Protein AF-Q9KGS0-F1 (afdb_monomer_lite)

pLDDT: mean 74.82, std 20.8, range [36.97, 98.38]

Radius of gyration: 44.15 Å; chains: 1; bounding box: 126×105×102 Å

Sequence (227 aa):
AIADKKAELATTQQNIDKTQKDLEDAELELEKVLATLDPEGKTQDELDKEAAEDANIEALQNKVADLENKVAELDKEVTRLQSDLKDAEENNVEDYVKEGLDKALTDKKVELNNTQKALDTAQKALDTALNELGPDGDEEETPAPAPKPEQPAEQPKPAPAPQPAPAPKPEKTDDQQAEEDYARRSEEEYNRLPQQQPPKAEKPAPAPKPEQPVPAPKTGWKQENGM

Structure (mmCIF, N/CA/C/O backbone):
data_AF-Q9KGS0-F1
#
_entry.id   AF-Q9KGS0-F1
#
loop_
_atom_site.group_PDB
_atom_site.id
_atom_site.type_symbol
_atom_site.label_atom_id
_atom_site.label_alt_id
_atom_site.label_comp_id
_atom_site.label_asym_id
_atom_site.label_entity_id
_atom_site.label_seq_id
_atom_site.pdbx_PDB_ins_code
_atom_site.Cartn_x
_atom_site.Cartn_y
_atom_site.Cartn_z
_atom_site.occupancy
_atom_site.B_iso_or_equiv
_atom_site.auth_seq_id
_atom_site.auth_comp_id
_atom_site.auth_asym_id
_atom_site.auth_atom_id
_atom_site.pdbx_PDB_model_num
ATOM 1 N N . ALA A 1 1 ? -70.852 0.982 65.906 1.00 69.56 1 ALA A N 1
ATOM 2 C CA . ALA A 1 1 ? -71.052 1.520 64.542 1.00 69.56 1 ALA A CA 1
ATOM 3 C C . ALA A 1 1 ? -70.137 2.712 64.228 1.00 69.56 1 ALA A C 1
ATOM 5 O O . ALA A 1 1 ? -69.278 2.568 63.373 1.00 69.56 1 ALA A O 1
ATOM 6 N N . ILE A 1 2 ? -70.280 3.884 64.875 1.00 76.62 2 ILE A N 1
ATOM 7 C CA . ILE A 1 2 ? -69.437 5.071 64.569 1.00 76.62 2 ILE A CA 1
ATOM 8 C C . ILE A 1 2 ? -67.992 4.906 65.075 1.00 76.62 2 ILE A C 1
ATOM 10 O O . ILE A 1 2 ? -67.056 5.261 64.366 1.00 76.62 2 ILE A O 1
ATOM 14 N N . ALA A 1 3 ? -67.803 4.339 66.272 1.00 77.12 3 ALA A N 1
ATOM 15 C CA . ALA A 1 3 ? -66.473 4.065 66.825 1.00 77.12 3 ALA A CA 1
ATOM 16 C C . ALA A 1 3 ? -65.695 3.037 65.984 1.00 77.12 3 ALA A C 1
ATOM 18 O O . ALA A 1 3 ? -64.523 3.257 65.694 1.00 77.12 3 ALA A O 1
ATOM 19 N N . ASP A 1 4 ? -66.374 1.986 65.516 1.00 82.00 4 ASP A N 1
ATOM 20 C CA . ASP A 1 4 ? -65.778 0.949 64.662 1.00 82.00 4 ASP A CA 1
ATOM 21 C C . ASP A 1 4 ? -65.343 1.524 63.307 1.00 82.00 4 ASP A C 1
ATOM 23 O O . ASP A 1 4 ? -64.209 1.320 62.890 1.00 82.00 4 ASP A O 1
ATOM 27 N N . LYS A 1 5 ? -66.186 2.360 62.677 1.00 82.56 5 LYS A N 1
ATOM 28 C CA . LYS A 1 5 ? -65.823 3.083 61.445 1.00 82.56 5 LYS A CA 1
ATOM 29 C C . LYS A 1 5 ? -64.643 4.036 61.642 1.00 82.56 5 LYS A C 1
ATOM 31 O O . LYS A 1 5 ? -63.847 4.208 60.731 1.00 82.56 5 LYS A O 1
ATOM 36 N N . LYS A 1 6 ? -64.517 4.669 62.814 1.00 86.19 6 LYS A N 1
ATOM 37 C CA . LYS A 1 6 ? -63.390 5.565 63.124 1.00 86.19 6 LYS A CA 1
ATOM 38 C C . LYS A 1 6 ? -62.080 4.790 63.302 1.00 86.19 6 LYS A C 1
ATOM 40 O O . LYS A 1 6 ? -61.035 5.286 62.894 1.00 86.19 6 LYS A O 1
ATOM 45 N N . ALA A 1 7 ? -62.140 3.598 63.895 1.00 86.06 7 ALA A N 1
ATOM 46 C CA . ALA A 1 7 ? -60.989 2.709 64.018 1.00 86.06 7 ALA A CA 1
ATOM 47 C C . ALA A 1 7 ? -60.543 2.182 62.646 1.00 86.06 7 ALA A C 1
ATOM 49 O O . ALA A 1 7 ? -59.362 2.247 62.326 1.00 86.06 7 ALA A O 1
ATOM 50 N N . GLU A 1 8 ? -61.493 1.765 61.8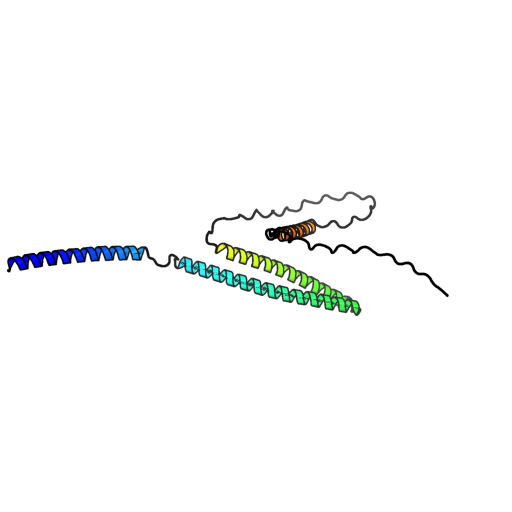08 1.00 88.88 8 GLU A N 1
ATOM 51 C CA . GLU A 1 8 ? -61.232 1.295 60.444 1.00 88.88 8 GLU A CA 1
ATOM 52 C C . GLU A 1 8 ? -60.576 2.390 59.584 1.00 88.88 8 GLU A C 1
ATOM 54 O O . GLU A 1 8 ? -59.562 2.144 58.940 1.00 88.88 8 GLU A O 1
ATOM 59 N N . LEU A 1 9 ? -61.069 3.631 59.671 1.00 87.50 9 LEU A N 1
ATOM 60 C CA . LEU A 1 9 ? -60.521 4.781 58.941 1.00 87.50 9 LEU A CA 1
ATOM 61 C C . LEU A 1 9 ? -59.103 5.155 59.409 1.00 87.50 9 LEU A C 1
ATOM 63 O O . LEU A 1 9 ? -58.261 5.514 58.589 1.00 87.50 9 LEU A O 1
ATOM 67 N N . ALA A 1 10 ? -58.811 5.020 60.707 1.00 90.25 10 ALA A N 1
ATOM 68 C CA . ALA A 1 10 ? -57.465 5.223 61.245 1.00 90.25 10 ALA A CA 1
ATOM 69 C C . ALA A 1 10 ? -56.480 4.145 60.760 1.00 90.25 10 ALA A C 1
ATOM 71 O O . ALA A 1 10 ? -55.348 4.462 60.400 1.00 90.25 10 ALA A O 1
ATOM 72 N N . THR A 1 11 ? -56.917 2.885 60.694 1.00 89.31 11 THR A N 1
ATOM 73 C CA . THR A 1 11 ? -56.112 1.790 60.136 1.00 89.31 11 THR A CA 1
ATOM 74 C C . THR A 1 11 ? -55.876 1.972 58.636 1.00 89.31 11 THR A C 1
ATOM 76 O O . THR A 1 11 ? -54.760 1.768 58.164 1.00 89.31 11 THR A O 1
ATOM 79 N N . THR A 1 12 ? -56.889 2.403 57.877 1.00 89.81 12 THR A N 1
ATOM 80 C CA . THR A 1 12 ? -56.727 2.719 56.452 1.00 89.81 12 THR A CA 1
ATOM 81 C C . THR A 1 12 ? -55.735 3.861 56.240 1.00 89.81 12 THR A C 1
ATOM 83 O O . THR A 1 12 ? -54.872 3.739 55.376 1.00 89.81 12 THR A O 1
ATOM 86 N N . GLN A 1 13 ? -55.799 4.926 57.046 1.00 89.75 13 GLN A N 1
ATOM 87 C CA . GLN A 1 13 ? -54.856 6.041 56.946 1.00 89.75 13 GLN A CA 1
ATOM 88 C C . GLN A 1 13 ? -53.416 5.593 57.221 1.00 89.75 13 GLN A C 1
ATOM 90 O O . GLN A 1 13 ? -52.525 5.882 56.434 1.00 89.75 13 GLN A O 1
ATOM 95 N N . GLN A 1 14 ? -53.202 4.795 58.269 1.00 92.12 14 GLN A N 1
ATOM 96 C CA . GLN A 1 14 ? -51.882 4.253 58.589 1.00 92.12 14 GLN A CA 1
ATOM 97 C C . GLN A 1 14 ? -51.307 3.389 57.451 1.00 92.12 14 GLN A C 1
ATOM 99 O O . GLN A 1 14 ? -50.107 3.431 57.181 1.00 92.12 14 GLN A O 1
ATOM 104 N N . ASN A 1 15 ? -52.152 2.608 56.775 1.00 91.75 15 ASN A N 1
ATOM 105 C CA . ASN A 1 15 ? -51.731 1.799 55.631 1.00 91.75 15 ASN A CA 1
ATOM 106 C C . ASN A 1 15 ? -51.379 2.664 54.412 1.00 91.75 15 ASN A C 1
ATOM 108 O O . ASN A 1 15 ? -50.425 2.346 53.705 1.00 91.75 15 ASN A O 1
ATOM 112 N N . ILE A 1 16 ? -52.112 3.757 54.178 1.00 93.25 16 ILE A N 1
ATOM 113 C CA . ILE A 1 16 ? -51.810 4.724 53.114 1.00 93.25 16 ILE A CA 1
ATOM 114 C C . ILE A 1 16 ? -50.460 5.393 53.379 1.00 93.25 16 ILE A C 1
ATOM 116 O O . ILE A 1 16 ? -49.606 5.375 52.498 1.00 93.25 16 ILE A O 1
ATOM 120 N N . ASP A 1 17 ? -50.237 5.892 54.596 1.00 94.12 17 ASP A N 1
ATOM 121 C CA . ASP A 1 17 ? -48.994 6.575 54.973 1.00 94.12 17 ASP A CA 1
ATOM 122 C C . ASP A 1 17 ? -47.783 5.634 54.847 1.00 94.12 17 ASP A C 1
ATOM 124 O O . ASP A 1 17 ? -46.720 6.019 54.362 1.00 94.12 17 ASP A O 1
ATOM 128 N N . LYS A 1 18 ? -47.955 4.361 55.229 1.00 94.19 18 LYS A N 1
ATOM 129 C CA . LYS A 1 18 ? -46.923 3.338 55.042 1.00 94.19 18 LYS A CA 1
ATOM 130 C C . LYS A 1 18 ? -46.636 3.072 53.563 1.00 94.19 18 LYS A C 1
ATOM 132 O O . LYS A 1 18 ? -45.477 3.022 53.176 1.00 94.19 18 LYS A O 1
ATOM 137 N N . THR A 1 19 ? -47.677 2.952 52.743 1.00 92.00 19 THR A N 1
ATOM 138 C CA . THR A 1 19 ? -47.525 2.710 51.299 1.00 92.00 19 THR A CA 1
ATOM 139 C C . THR A 1 19 ? -46.851 3.892 50.599 1.00 92.00 19 THR A C 1
ATOM 141 O O . THR A 1 19 ? -46.050 3.686 49.697 1.00 92.00 19 THR A O 1
ATOM 144 N N . GLN A 1 20 ? -47.139 5.126 51.022 1.00 91.69 20 GLN A N 1
ATOM 145 C CA . GLN A 1 20 ? -46.475 6.326 50.504 1.00 91.69 20 GLN A CA 1
ATOM 146 C C . GLN A 1 20 ? -44.987 6.342 50.844 1.00 91.69 20 GLN A C 1
ATOM 148 O O . GLN A 1 20 ? -44.169 6.633 49.980 1.00 91.69 20 GLN A O 1
ATOM 153 N N . LYS A 1 21 ? -44.636 5.969 52.077 1.00 94.19 21 LYS A N 1
ATOM 154 C CA . LYS A 1 21 ? -43.238 5.878 52.492 1.00 94.19 21 LYS A CA 1
ATOM 155 C C . LYS A 1 21 ? -42.473 4.798 51.724 1.00 94.19 21 LYS A C 1
ATOM 157 O O . LYS A 1 21 ? -41.363 5.049 51.274 1.00 94.19 21 LYS A O 1
ATOM 162 N N . ASP A 1 22 ? -43.082 3.627 51.551 1.00 93.44 22 ASP A N 1
ATOM 163 C CA . ASP A 1 22 ? -42.484 2.533 50.783 1.00 93.44 22 ASP A CA 1
ATOM 164 C C . ASP A 1 22 ? -42.334 2.914 49.289 1.00 93.44 22 ASP A C 1
ATOM 166 O O . ASP A 1 22 ? -41.387 2.478 48.639 1.00 93.44 22 ASP A O 1
ATOM 170 N N . LEU A 1 23 ? -43.229 3.756 48.748 1.00 93.25 23 LEU A N 1
ATOM 171 C CA . LEU A 1 23 ? -43.129 4.295 47.386 1.00 93.25 23 LEU A CA 1
ATOM 172 C C . LEU A 1 23 ?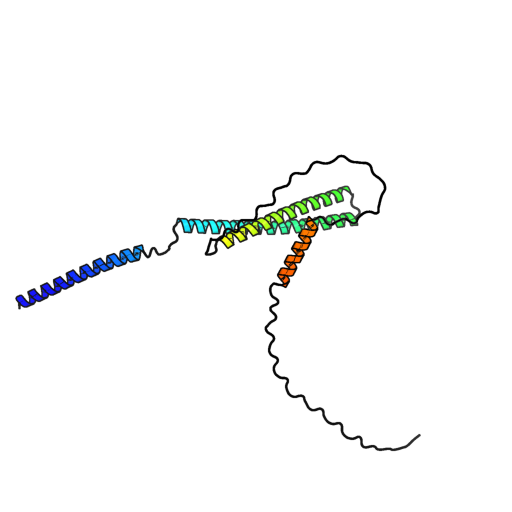 -41.973 5.296 47.249 1.00 93.25 23 LEU A C 1
ATOM 174 O O . LEU A 1 23 ? -41.186 5.161 46.320 1.00 93.25 23 LEU A O 1
ATOM 178 N N . GLU A 1 24 ? -41.841 6.254 48.172 1.00 92.00 24 GLU A N 1
ATOM 179 C CA . GLU A 1 24 ? -40.717 7.205 48.178 1.00 92.00 24 GLU A CA 1
ATOM 180 C C . GLU A 1 24 ? -39.372 6.479 48.319 1.00 92.00 24 GLU A C 1
ATOM 182 O O . GLU A 1 24 ? -38.425 6.794 47.602 1.00 92.00 24 GLU A O 1
ATOM 187 N N . ASP A 1 25 ? -39.287 5.474 49.198 1.00 93.62 25 ASP A N 1
ATOM 188 C CA . ASP A 1 25 ? -38.071 4.672 49.369 1.00 93.62 25 ASP A CA 1
ATOM 189 C C . ASP A 1 25 ? -37.746 3.869 48.083 1.00 93.62 25 ASP A C 1
ATOM 191 O O . ASP A 1 25 ? -36.579 3.779 47.693 1.00 93.62 25 ASP A O 1
ATOM 195 N N . ALA A 1 26 ? -38.761 3.354 47.374 1.00 89.56 26 ALA A N 1
ATOM 196 C CA . ALA A 1 26 ? -38.596 2.669 46.088 1.00 89.56 26 ALA A CA 1
ATOM 197 C C . ALA A 1 26 ? -38.215 3.618 44.935 1.00 89.56 26 ALA A C 1
ATOM 199 O O . ALA A 1 26 ? -37.420 3.244 44.075 1.00 89.56 26 ALA A O 1
ATOM 200 N N . GLU A 1 27 ? -38.742 4.844 44.910 1.00 86.56 27 GLU A N 1
ATOM 201 C CA . GLU A 1 27 ? -38.347 5.885 43.952 1.00 86.56 27 GLU A CA 1
ATOM 202 C C . GLU A 1 27 ? -36.883 6.299 44.159 1.00 86.56 27 GLU A C 1
ATOM 204 O O . GLU A 1 27 ? -36.137 6.430 43.190 1.00 86.56 27 GLU A O 1
ATOM 209 N N . LEU A 1 28 ? -36.436 6.404 45.414 1.00 88.44 28 LEU A N 1
ATOM 210 C CA . LEU A 1 28 ? -35.045 6.702 45.766 1.00 88.44 28 LEU A CA 1
ATOM 211 C C . LEU A 1 28 ? -34.092 5.547 45.420 1.00 88.44 28 LEU A C 1
ATOM 213 O O . LEU A 1 28 ? -32.945 5.778 45.033 1.00 88.44 28 LEU A O 1
ATOM 217 N N . GLU A 1 29 ? -34.537 4.295 45.561 1.00 85.94 29 GLU A N 1
ATOM 218 C CA . GLU A 1 29 ? -33.789 3.141 45.053 1.00 85.94 29 GLU A CA 1
ATOM 219 C C . GLU A 1 29 ? -33.740 3.123 43.526 1.00 85.94 29 GLU A C 1
ATOM 221 O O . GLU A 1 29 ? -32.670 2.880 42.978 1.00 85.94 29 GLU A O 1
ATOM 226 N N . LEU A 1 30 ? -34.837 3.438 42.832 1.00 82.44 30 LEU A N 1
ATOM 227 C CA . LEU A 1 30 ? -34.850 3.545 41.373 1.00 82.44 30 LEU A CA 1
ATOM 228 C C . LEU A 1 30 ? -33.932 4.659 40.873 1.00 82.44 30 LEU A C 1
ATOM 230 O O . LEU A 1 30 ? -33.221 4.436 39.902 1.00 82.44 30 LEU A O 1
ATOM 234 N N . GLU A 1 31 ? -33.891 5.817 41.536 1.00 79.75 31 GLU A N 1
ATOM 235 C CA . GLU A 1 31 ? -32.980 6.919 41.200 1.00 79.75 31 GLU A CA 1
ATOM 236 C C . GLU A 1 31 ? -31.511 6.520 41.402 1.00 79.75 31 GLU A C 1
ATOM 238 O O . GLU A 1 31 ? -30.678 6.768 40.533 1.00 79.75 31 GLU A O 1
ATOM 243 N N . LYS A 1 32 ? -31.184 5.829 42.502 1.00 82.31 32 LYS A N 1
ATOM 244 C CA . LYS A 1 32 ? -29.836 5.276 42.721 1.00 82.31 32 LYS A CA 1
ATOM 245 C C . LYS A 1 32 ? -29.480 4.225 41.680 1.00 82.31 32 LYS A C 1
ATOM 247 O O . LYS A 1 32 ? -28.361 4.220 41.183 1.00 82.31 32 LYS A O 1
ATOM 252 N N . VAL A 1 33 ? -30.424 3.349 41.353 1.00 79.25 33 VAL A N 1
ATOM 253 C CA . VAL A 1 33 ? -30.242 2.291 40.363 1.00 79.25 33 VAL A CA 1
ATOM 254 C C . VAL A 1 33 ? -30.076 2.899 38.969 1.00 79.25 33 VAL A C 1
ATOM 256 O O . VAL A 1 33 ? -29.169 2.482 38.267 1.00 79.25 33 VAL A O 1
ATOM 259 N N . LEU A 1 34 ? -30.826 3.945 38.609 1.00 73.38 34 LEU A N 1
ATOM 260 C CA . LEU A 1 34 ? -30.647 4.747 37.389 1.00 73.38 34 LEU A CA 1
ATOM 261 C C . LEU A 1 34 ? -29.296 5.471 37.350 1.00 73.38 34 LEU A C 1
ATOM 263 O O . LEU A 1 34 ? -28.662 5.488 36.306 1.00 73.38 34 LEU A O 1
ATOM 267 N N . ALA A 1 35 ? -28.822 6.012 38.476 1.00 71.69 35 ALA A N 1
ATOM 268 C CA . ALA A 1 35 ? -27.496 6.625 38.569 1.00 71.69 35 ALA A CA 1
ATOM 269 C C . ALA A 1 35 ? -26.349 5.599 38.474 1.00 71.69 35 ALA A C 1
ATOM 271 O O . ALA A 1 35 ? -25.235 5.958 38.104 1.00 71.69 35 ALA A O 1
ATOM 272 N N . THR A 1 36 ? -26.600 4.329 38.814 1.00 66.19 36 THR A N 1
ATOM 273 C CA . THR A 1 36 ? -25.650 3.219 38.595 1.00 66.19 36 THR A CA 1
ATOM 274 C C . THR A 1 36 ? -25.814 2.533 37.240 1.00 66.19 36 THR A C 1
ATOM 276 O O . THR A 1 36 ? -24.881 1.897 36.764 1.00 66.19 36 THR A O 1
ATOM 279 N N . LEU A 1 37 ? -26.998 2.648 36.637 1.00 58.00 37 LEU A N 1
ATOM 280 C CA . LEU A 1 37 ? -27.362 2.194 35.297 1.00 58.00 37 LEU A CA 1
ATOM 281 C C . LEU A 1 37 ? -27.224 3.360 34.321 1.00 58.00 37 LEU A C 1
ATOM 283 O O . LEU A 1 37 ? -28.106 3.564 33.489 1.00 58.00 37 LEU A O 1
ATOM 287 N N . ASP A 1 38 ? -26.133 4.116 34.423 1.00 55.00 38 ASP A N 1
ATOM 288 C CA . ASP A 1 38 ? -25.624 4.815 33.252 1.00 55.00 38 ASP A CA 1
ATOM 289 C C . ASP A 1 38 ? -25.404 3.714 32.198 1.00 55.00 38 ASP A C 1
ATOM 291 O O . ASP A 1 38 ? -24.561 2.833 32.403 1.00 55.00 38 ASP A O 1
ATOM 295 N N . PRO A 1 39 ? -26.280 3.595 31.185 1.00 57.22 39 PRO A N 1
ATOM 296 C CA . PRO A 1 39 ? -26.477 2.318 30.507 1.00 57.22 39 PRO A CA 1
ATOM 297 C C . PRO A 1 39 ? -25.324 1.959 29.560 1.00 57.22 39 PRO A C 1
ATOM 299 O O . PRO A 1 39 ? -25.297 0.853 29.027 1.00 57.22 39 PRO A O 1
ATOM 302 N N . GLU A 1 40 ? -24.360 2.856 29.365 1.00 53.62 40 GLU A N 1
ATOM 303 C CA . GLU A 1 40 ? -23.268 2.726 28.408 1.00 53.62 40 GLU A CA 1
ATOM 304 C C . GLU A 1 40 ? -22.038 3.443 28.971 1.00 53.62 40 GLU A C 1
ATOM 306 O O . GLU A 1 40 ? -21.833 4.627 28.740 1.00 53.62 40 GLU A O 1
ATOM 311 N N . GLY A 1 41 ? -21.209 2.747 29.746 1.00 55.47 41 GLY A N 1
ATOM 312 C CA . GLY A 1 41 ? -19.963 3.298 30.288 1.00 55.47 41 GLY A CA 1
ATOM 313 C C . GLY A 1 41 ? -18.866 3.504 29.236 1.00 55.47 41 GLY A C 1
ATOM 314 O O . GLY A 1 41 ? -17.756 3.038 29.454 1.00 55.47 41 GLY A O 1
ATOM 315 N N . LYS A 1 42 ? -19.182 4.152 28.109 1.00 58.12 42 LYS A N 1
ATOM 316 C CA . LYS A 1 42 ? -18.228 4.885 27.278 1.00 58.12 42 LYS A CA 1
ATOM 317 C C . LYS A 1 42 ? -18.617 6.350 27.360 1.00 58.12 42 LYS A C 1
ATOM 319 O O . LYS A 1 42 ? -19.716 6.733 26.965 1.00 58.12 42 LYS A O 1
ATOM 324 N N . THR A 1 43 ? -17.737 7.178 27.906 1.00 76.19 43 THR A N 1
ATOM 325 C CA . THR A 1 43 ? -17.928 8.631 27.844 1.00 76.19 43 THR A CA 1
ATOM 326 C C . THR A 1 43 ? -18.014 9.080 26.375 1.00 76.19 43 THR A C 1
ATOM 328 O O . THR A 1 43 ? -17.485 8.406 25.493 1.00 76.19 43 THR A O 1
ATOM 331 N N . GLN A 1 44 ? -18.661 10.215 26.070 1.00 74.69 44 GLN A N 1
ATOM 332 C CA . GLN A 1 44 ? -18.627 10.769 24.701 1.00 74.69 44 GLN A CA 1
ATOM 333 C C . GLN A 1 44 ? -17.178 10.902 24.200 1.00 74.69 44 GLN A C 1
ATOM 335 O O . GLN A 1 44 ? -16.907 10.615 23.041 1.00 74.69 44 GLN A O 1
ATOM 340 N N . ASP A 1 45 ? -16.251 11.238 25.100 1.00 77.19 45 ASP A N 1
ATOM 341 C CA . ASP A 1 45 ? -14.815 11.296 24.823 1.00 77.19 45 ASP A CA 1
ATOM 342 C C . ASP A 1 45 ? -14.230 9.927 24.412 1.00 77.19 45 ASP A C 1
ATOM 344 O O . ASP A 1 45 ? -13.359 9.867 23.548 1.00 77.19 45 ASP A O 1
ATOM 348 N N . GLU A 1 46 ? -14.703 8.814 24.984 1.00 76.62 46 GLU A N 1
ATOM 349 C CA . GLU A 1 46 ? -14.307 7.455 24.580 1.00 76.62 46 GLU A CA 1
ATOM 350 C C . GLU A 1 46 ? -14.909 7.039 23.236 1.00 76.62 46 GLU A C 1
ATOM 352 O O . GLU A 1 46 ? -14.212 6.420 22.436 1.00 76.62 46 GLU A O 1
ATOM 357 N N . LEU A 1 47 ? -16.164 7.405 22.960 1.00 76.38 47 LEU A N 1
ATOM 358 C CA . LEU A 1 47 ? -16.787 7.173 21.650 1.00 76.38 47 LEU A CA 1
ATOM 359 C C . LEU A 1 47 ? -16.090 7.977 20.547 1.00 76.38 47 LEU A C 1
ATOM 361 O O . LEU A 1 47 ? -15.839 7.456 19.463 1.00 76.38 47 LEU A O 1
ATOM 365 N N . ASP A 1 48 ? -15.741 9.232 20.830 1.00 83.81 48 ASP A N 1
ATOM 366 C CA . ASP A 1 48 ? -14.997 10.088 19.907 1.00 83.81 48 ASP A CA 1
ATOM 367 C C . ASP A 1 48 ? -13.572 9.555 19.682 1.00 83.81 48 ASP A C 1
ATOM 369 O O . ASP A 1 48 ? -13.052 9.632 18.566 1.00 83.81 48 ASP A O 1
ATOM 373 N N . LYS A 1 49 ? -12.946 8.982 20.719 1.00 84.38 49 LYS A N 1
ATOM 374 C CA . LYS A 1 49 ? -11.633 8.335 20.622 1.00 84.38 49 LYS A CA 1
ATOM 375 C C . LYS A 1 49 ? -11.680 7.073 19.757 1.00 84.38 49 LYS A C 1
ATOM 377 O O . LYS A 1 49 ? -10.874 6.956 18.841 1.00 84.38 49 LYS A O 1
ATOM 382 N N . GLU A 1 50 ? -12.632 6.177 20.000 1.00 84.62 50 GLU A N 1
ATOM 383 C CA . GLU A 1 50 ? -12.819 4.955 19.204 1.00 84.62 50 GLU A CA 1
ATOM 384 C C . GLU A 1 50 ? -13.119 5.295 17.737 1.00 84.62 50 GLU A C 1
ATOM 386 O O . GLU A 1 50 ? -12.491 4.757 16.830 1.00 84.62 50 GLU A O 1
ATOM 391 N N . ALA A 1 51 ? -13.984 6.284 17.488 1.00 87.12 51 ALA A N 1
ATOM 392 C CA . ALA A 1 51 ? -14.262 6.758 16.135 1.00 87.12 51 ALA A CA 1
ATOM 393 C C . ALA A 1 51 ? -13.016 7.342 15.440 1.00 87.12 51 ALA A C 1
ATOM 395 O O . ALA A 1 51 ? -12.855 7.201 14.225 1.00 87.12 51 ALA A O 1
ATOM 396 N N . ALA A 1 52 ? -12.127 8.005 16.186 1.00 87.75 52 ALA A N 1
ATOM 397 C CA . ALA A 1 52 ? -10.865 8.509 15.653 1.00 87.75 52 ALA A CA 1
ATOM 398 C C . ALA A 1 52 ? -9.865 7.380 15.343 1.00 87.75 52 ALA A C 1
ATOM 400 O O . ALA A 1 52 ? -9.152 7.460 14.339 1.00 87.75 52 ALA A O 1
ATOM 401 N N . GLU A 1 53 ? -9.817 6.335 16.170 1.00 88.56 53 GLU A N 1
ATOM 402 C CA . GLU A 1 53 ? -8.988 5.142 15.958 1.00 88.56 53 GLU A CA 1
ATOM 403 C C . GLU A 1 53 ? -9.462 4.343 14.735 1.00 88.56 53 GLU A C 1
ATOM 405 O O . GLU A 1 53 ? -8.651 4.034 13.857 1.00 88.56 53 GLU A O 1
ATOM 410 N N . ASP A 1 54 ? -10.772 4.129 14.597 1.00 89.69 54 ASP A N 1
ATOM 411 C CA . ASP A 1 54 ? -11.385 3.500 13.422 1.00 89.69 54 ASP A CA 1
ATOM 412 C C . ASP A 1 54 ? -11.078 4.283 12.137 1.00 89.69 54 ASP A C 1
ATOM 414 O O . ASP A 1 54 ? -10.649 3.710 11.131 1.00 89.69 54 ASP A O 1
ATOM 418 N N . ALA A 1 55 ? -11.224 5.613 12.174 1.00 93.31 55 ALA A N 1
ATOM 419 C CA . ALA A 1 55 ? -10.898 6.473 11.037 1.00 93.31 55 ALA A CA 1
ATOM 420 C C . ALA A 1 55 ? -9.404 6.408 10.664 1.00 93.31 55 ALA A C 1
ATOM 422 O O . ALA A 1 55 ? -9.047 6.473 9.483 1.00 93.31 55 ALA A O 1
ATOM 423 N N . ASN A 1 56 ? -8.513 6.267 11.651 1.00 92.12 56 ASN A N 1
ATOM 424 C CA . ASN A 1 56 ? -7.081 6.094 11.414 1.00 92.12 56 ASN A CA 1
ATOM 425 C C . ASN A 1 56 ? -6.774 4.739 10.757 1.00 92.12 56 ASN A C 1
ATOM 427 O O . ASN A 1 56 ? -5.990 4.676 9.807 1.00 92.12 56 ASN A O 1
ATOM 431 N N . ILE A 1 57 ? -7.421 3.664 11.207 1.00 94.31 57 ILE A N 1
ATOM 432 C CA . ILE A 1 57 ? -7.280 2.328 10.615 1.00 94.31 57 ILE A CA 1
ATOM 433 C C . ILE A 1 57 ? -7.782 2.317 9.172 1.00 94.31 57 ILE A C 1
ATOM 435 O O . ILE A 1 57 ? -7.074 1.823 8.294 1.00 94.31 57 ILE A O 1
ATOM 439 N N . GLU A 1 58 ? -8.942 2.915 8.895 1.00 95.25 58 GLU A N 1
ATOM 440 C CA . GLU A 1 58 ? -9.470 3.038 7.531 1.00 95.25 58 GLU A CA 1
ATOM 441 C C . GLU A 1 58 ? -8.487 3.800 6.622 1.00 95.25 58 GLU A C 1
ATOM 443 O O . GLU A 1 58 ? -8.196 3.380 5.497 1.00 95.25 58 GLU A O 1
ATOM 448 N N . ALA A 1 59 ? -7.906 4.898 7.113 1.00 96.12 59 ALA A N 1
ATOM 449 C CA . ALA A 1 59 ? -6.903 5.657 6.371 1.00 96.12 59 ALA A CA 1
ATOM 450 C C . ALA A 1 59 ? -5.631 4.834 6.085 1.00 96.12 59 ALA A C 1
ATOM 452 O O . ALA A 1 59 ? -5.085 4.903 4.978 1.00 96.12 59 ALA A O 1
ATOM 453 N N . LEU A 1 60 ? -5.161 4.040 7.052 1.00 95.38 60 LEU A N 1
ATOM 454 C CA . LEU A 1 60 ? -4.003 3.159 6.888 1.00 95.38 60 LEU A CA 1
ATOM 455 C C . LEU A 1 60 ? -4.283 2.019 5.902 1.00 95.38 60 LEU A C 1
ATOM 457 O O . LEU A 1 60 ? -3.445 1.758 5.039 1.00 95.38 60 LEU A O 1
ATOM 461 N N . GLN A 1 61 ? -5.462 1.397 5.960 1.00 96.81 61 GLN A N 1
ATOM 462 C CA . GLN A 1 61 ? -5.888 0.367 5.005 1.00 96.81 61 GLN A CA 1
ATOM 463 C C . GLN A 1 61 ? -5.928 0.905 3.572 1.00 96.81 61 GLN A C 1
ATOM 465 O O . GLN A 1 61 ? -5.365 0.290 2.666 1.00 96.81 61 GLN A O 1
ATOM 470 N N . ASN A 1 62 ? -6.520 2.086 3.369 1.00 97.06 62 ASN A N 1
ATOM 471 C CA . ASN A 1 62 ? -6.554 2.737 2.059 1.00 97.06 62 ASN A CA 1
ATOM 472 C C . ASN A 1 62 ? -5.140 3.036 1.540 1.00 97.06 62 ASN A C 1
ATOM 474 O O . ASN A 1 62 ? -4.826 2.760 0.384 1.00 97.06 62 ASN A O 1
ATOM 478 N N . LYS A 1 63 ? -4.248 3.526 2.408 1.00 96.44 63 LYS A N 1
ATOM 479 C CA . LYS A 1 63 ? -2.848 3.782 2.047 1.00 96.44 63 LYS A CA 1
ATOM 480 C C . LYS A 1 63 ? -2.097 2.505 1.659 1.00 96.44 63 LYS A C 1
ATOM 482 O O . LYS A 1 63 ? -1.298 2.543 0.724 1.00 96.44 63 LYS A O 1
ATOM 487 N N . VAL A 1 64 ? -2.322 1.398 2.369 1.00 97.31 64 VAL A N 1
ATOM 488 C CA . VAL A 1 64 ? -1.755 0.084 2.023 1.00 97.31 64 VAL A CA 1
ATOM 489 C C . VAL A 1 64 ? -2.246 -0.347 0.641 1.00 97.31 64 VAL A C 1
ATOM 491 O O . VAL A 1 64 ? -1.418 -0.625 -0.221 1.00 97.31 64 VAL A O 1
ATOM 494 N N . ALA A 1 65 ? -3.556 -0.289 0.386 1.00 97.31 65 ALA A N 1
ATOM 495 C CA . ALA A 1 65 ? -4.135 -0.654 -0.907 1.00 97.31 65 ALA A CA 1
ATOM 496 C C . ALA A 1 65 ? -3.589 0.202 -2.070 1.00 97.31 65 ALA A C 1
ATOM 498 O O . ALA A 1 65 ? -3.258 -0.318 -3.139 1.00 97.31 65 ALA A O 1
ATOM 499 N N . ASP A 1 66 ? -3.441 1.514 -1.872 1.00 97.00 66 ASP A N 1
ATOM 500 C CA . ASP A 1 66 ? -2.858 2.416 -2.872 1.00 97.00 66 ASP A CA 1
ATOM 501 C C . ASP A 1 66 ? -1.390 2.075 -3.174 1.00 97.00 66 ASP A C 1
ATOM 503 O O . ASP A 1 66 ? -0.956 2.098 -4.331 1.00 97.00 66 ASP A O 1
ATOM 507 N N . LEU A 1 67 ? -0.611 1.737 -2.142 1.00 96.81 67 LEU A N 1
ATOM 508 C CA . LEU A 1 67 ? 0.789 1.346 -2.295 1.00 96.81 67 LEU A CA 1
ATOM 509 C C . LEU A 1 67 ? 0.932 -0.020 -2.977 1.00 96.81 67 LEU A C 1
ATOM 511 O O . LEU A 1 67 ? 1.785 -0.151 -3.852 1.00 96.81 67 LEU A O 1
ATOM 515 N N . GLU A 1 68 ? 0.085 -0.999 -2.656 1.00 97.06 68 GLU A N 1
ATOM 516 C CA . GLU A 1 68 ? 0.039 -2.300 -3.341 1.00 97.06 68 GLU A CA 1
ATOM 517 C C . GLU A 1 68 ? -0.257 -2.139 -4.837 1.00 97.06 68 GLU A C 1
ATOM 519 O O . GLU A 1 68 ? 0.440 -2.711 -5.680 1.00 97.06 68 GLU A O 1
ATOM 524 N N . ASN A 1 69 ? -1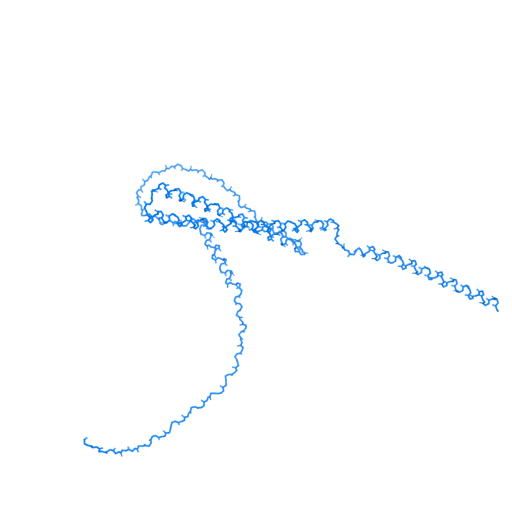.235 -1.296 -5.185 1.00 97.19 69 ASN A N 1
ATOM 525 C CA . ASN A 1 69 ? -1.533 -0.970 -6.579 1.00 97.19 69 ASN A CA 1
ATOM 526 C C . ASN A 1 69 ? -0.323 -0.337 -7.277 1.00 97.19 69 ASN A C 1
ATOM 528 O O . ASN A 1 69 ? 0.024 -0.725 -8.395 1.00 97.19 69 ASN A O 1
ATOM 532 N N . LYS A 1 70 ? 0.362 0.598 -6.609 1.00 96.56 70 LYS A N 1
ATOM 533 C CA . LYS A 1 70 ? 1.545 1.259 -7.165 1.00 96.56 70 LYS A CA 1
ATOM 534 C C . LYS A 1 70 ? 2.730 0.305 -7.349 1.00 96.56 70 LYS A C 1
ATOM 536 O O . LYS A 1 70 ? 3.421 0.402 -8.362 1.00 96.56 70 LYS A O 1
ATOM 541 N N . VAL A 1 71 ? 2.953 -0.624 -6.418 1.00 97.25 71 VAL A N 1
ATOM 542 C CA . VAL A 1 71 ? 3.946 -1.704 -6.567 1.00 97.25 71 VAL A CA 1
ATOM 543 C C . VAL A 1 71 ? 3.622 -2.536 -7.809 1.00 97.25 71 VAL A C 1
ATOM 545 O O . VAL A 1 71 ? 4.471 -2.672 -8.688 1.00 97.25 71 VAL A O 1
ATOM 548 N N . ALA A 1 72 ? 2.371 -2.980 -7.958 1.00 96.88 72 ALA A N 1
ATOM 549 C CA . ALA A 1 72 ? 1.950 -3.786 -9.102 1.00 96.88 72 ALA A CA 1
ATOM 550 C C . ALA A 1 72 ? 2.084 -3.056 -10.455 1.00 96.88 72 ALA A C 1
ATOM 552 O O . ALA A 1 72 ? 2.377 -3.680 -11.478 1.00 96.88 72 ALA A O 1
ATOM 553 N N . GLU A 1 73 ? 1.853 -1.742 -10.498 1.00 96.38 73 GLU A N 1
ATOM 554 C CA . GLU A 1 73 ? 2.094 -0.923 -11.693 1.00 96.38 73 GLU A CA 1
ATOM 555 C C . GLU A 1 73 ? 3.587 -0.783 -12.012 1.00 96.38 73 GLU A C 1
ATOM 557 O O . GLU A 1 73 ? 3.986 -0.932 -13.171 1.00 96.38 73 GLU A O 1
ATOM 562 N N . LEU A 1 74 ? 4.423 -0.540 -10.999 1.00 96.25 74 LEU A N 1
ATOM 563 C CA . LEU A 1 74 ? 5.873 -0.426 -11.162 1.00 96.25 74 LEU A CA 1
ATOM 564 C C . LEU A 1 74 ? 6.502 -1.750 -11.606 1.00 96.25 74 LEU A C 1
ATOM 566 O O . LEU A 1 74 ? 7.348 -1.734 -12.498 1.00 96.25 74 LEU A O 1
ATOM 570 N N . ASP A 1 75 ? 6.054 -2.887 -11.074 1.00 96.62 75 ASP A N 1
ATOM 571 C CA . ASP A 1 75 ? 6.501 -4.218 -11.503 1.00 96.62 75 ASP A CA 1
ATOM 572 C C . ASP A 1 75 ? 6.195 -4.485 -12.982 1.00 96.62 75 ASP A C 1
ATOM 574 O O . ASP A 1 75 ? 7.034 -5.018 -13.721 1.00 96.62 75 ASP A O 1
ATOM 578 N N . LYS A 1 76 ? 5.009 -4.073 -13.452 1.00 97.94 76 LYS A N 1
ATOM 579 C CA . LYS A 1 76 ? 4.644 -4.163 -14.874 1.00 97.94 76 LYS A CA 1
ATOM 580 C C . LYS A 1 76 ? 5.559 -3.299 -15.736 1.00 97.94 76 LYS A C 1
ATOM 582 O O . LYS A 1 76 ? 6.012 -3.773 -16.775 1.00 97.94 76 LYS A O 1
ATOM 587 N N . GLU A 1 77 ? 5.859 -2.070 -15.317 1.00 96.94 77 GLU A N 1
ATOM 588 C CA . GLU A 1 77 ? 6.749 -1.184 -16.079 1.00 96.94 77 GLU A CA 1
ATOM 589 C C . GLU A 1 77 ? 8.199 -1.685 -16.074 1.00 96.94 77 GLU A C 1
ATOM 591 O O . GLU A 1 77 ? 8.852 -1.668 -17.113 1.00 96.94 77 GLU A O 1
ATOM 596 N N . VAL A 1 78 ? 8.694 -2.209 -14.948 1.00 97.81 78 VAL A N 1
ATOM 597 C CA . VAL A 1 78 ? 10.011 -2.859 -14.868 1.00 97.81 78 VAL A CA 1
ATOM 598 C C . VAL A 1 78 ? 10.077 -4.051 -15.822 1.00 97.81 78 VAL A C 1
ATOM 600 O O . VAL A 1 78 ? 11.044 -4.176 -16.572 1.00 97.81 78 VAL A O 1
ATOM 603 N N . THR A 1 79 ? 9.043 -4.895 -15.848 1.00 98.06 79 THR A N 1
ATOM 604 C CA . THR A 1 79 ? 8.960 -6.040 -16.771 1.00 98.06 79 THR A CA 1
ATOM 605 C C . THR A 1 79 ? 8.921 -5.583 -18.231 1.00 98.06 79 THR A C 1
ATOM 607 O O . THR A 1 79 ? 9.607 -6.154 -19.080 1.00 98.06 79 THR A O 1
ATOM 610 N N . ARG A 1 80 ? 8.159 -4.523 -18.533 1.00 97.88 80 ARG A N 1
ATOM 611 C CA . ARG A 1 80 ? 8.078 -3.932 -19.875 1.00 97.88 80 ARG A CA 1
ATOM 612 C C . ARG A 1 80 ? 9.438 -3.414 -20.335 1.00 97.88 80 ARG A C 1
ATOM 614 O O . ARG A 1 80 ? 9.889 -3.794 -21.407 1.00 97.88 80 ARG A O 1
ATOM 621 N N . LEU A 1 81 ? 10.121 -2.630 -19.502 1.00 98.06 81 LEU A N 1
ATOM 622 C CA . LEU A 1 81 ? 11.445 -2.082 -19.807 1.00 98.06 81 LEU A CA 1
ATOM 623 C C . LEU A 1 81 ? 12.512 -3.172 -19.966 1.00 98.06 81 LEU A C 1
ATOM 625 O O . LEU A 1 81 ? 13.387 -3.042 -20.815 1.00 98.06 81 LEU A O 1
ATOM 629 N N . GLN A 1 82 ? 12.435 -4.261 -19.195 1.00 97.50 82 GLN A N 1
ATOM 630 C CA . GLN A 1 82 ? 13.307 -5.426 -19.392 1.00 97.50 82 GLN A CA 1
ATOM 631 C C . GLN A 1 82 ? 13.080 -6.089 -20.753 1.00 97.50 82 GLN A C 1
ATOM 633 O O . GLN A 1 82 ? 14.048 -6.471 -21.409 1.00 97.50 82 GLN A O 1
ATOM 638 N N . SER A 1 83 ? 11.819 -6.213 -21.182 1.00 98.38 83 SER A N 1
ATOM 639 C CA . SER A 1 83 ? 11.487 -6.724 -22.515 1.00 98.38 83 SER A CA 1
ATOM 640 C C . SER A 1 83 ? 12.003 -5.791 -23.608 1.00 98.38 83 SER A C 1
ATOM 642 O O . SER A 1 83 ? 12.689 -6.253 -24.511 1.00 98.38 83 SER A O 1
ATOM 644 N N . ASP A 1 84 ? 11.744 -4.485 -23.492 1.00 97.69 84 ASP A N 1
ATOM 645 C CA . ASP A 1 84 ? 12.181 -3.481 -24.468 1.00 97.69 84 ASP A CA 1
ATOM 646 C C . ASP A 1 84 ? 13.718 -3.453 -24.592 1.00 97.69 84 ASP A C 1
ATOM 648 O O . ASP A 1 84 ? 14.255 -3.351 -25.695 1.00 97.69 84 ASP A O 1
ATOM 652 N N . LEU A 1 85 ? 14.441 -3.585 -23.471 1.00 97.62 85 LEU A N 1
ATOM 653 C CA . LEU A 1 85 ? 15.904 -3.653 -23.462 1.00 97.62 85 LEU A CA 1
ATOM 654 C C . LEU A 1 85 ? 16.412 -4.916 -24.168 1.00 97.62 85 LEU A C 1
ATOM 656 O O . LEU A 1 85 ? 17.306 -4.829 -25.008 1.00 97.62 85 LEU A O 1
ATOM 660 N N . LYS A 1 86 ? 15.808 -6.075 -23.883 1.00 97.50 86 LYS A N 1
ATOM 661 C CA . LYS A 1 86 ? 16.152 -7.339 -24.542 1.00 97.50 86 LYS A CA 1
ATOM 662 C C . LYS A 1 86 ? 15.886 -7.283 -26.048 1.00 97.50 86 LYS A C 1
ATOM 664 O O . LYS A 1 86 ? 16.739 -7.679 -26.840 1.00 97.50 86 LYS A O 1
ATOM 669 N N . ASP A 1 87 ? 14.740 -6.747 -26.455 1.00 97.88 87 ASP A N 1
ATOM 670 C CA . ASP A 1 87 ? 14.405 -6.571 -27.867 1.00 97.88 87 ASP A CA 1
ATOM 671 C C . ASP A 1 87 ? 15.401 -5.616 -28.547 1.00 97.88 87 ASP A C 1
ATOM 673 O O . ASP A 1 87 ? 15.828 -5.862 -29.679 1.00 97.88 87 ASP A O 1
ATOM 677 N N . ALA A 1 88 ? 15.837 -4.553 -27.861 1.00 97.50 88 ALA A N 1
ATOM 678 C CA . ALA A 1 88 ? 16.850 -3.631 -28.370 1.00 97.50 88 ALA A CA 1
ATOM 679 C C . ALA A 1 88 ? 18.232 -4.293 -28.542 1.00 97.50 88 ALA A C 1
ATOM 681 O O . ALA A 1 88 ? 18.949 -3.994 -29.504 1.00 97.50 88 ALA A O 1
ATOM 682 N N . GLU A 1 89 ? 18.608 -5.204 -27.641 1.00 95.00 89 GLU A N 1
ATOM 683 C CA . GLU A 1 89 ? 19.822 -6.020 -27.743 1.00 95.00 89 GLU A CA 1
ATOM 684 C C . GLU A 1 89 ? 19.755 -6.996 -28.926 1.00 95.00 89 GLU A C 1
ATOM 686 O O . GLU A 1 89 ? 20.683 -7.034 -29.738 1.00 95.00 89 GLU A O 1
ATOM 691 N N . GLU A 1 90 ? 18.648 -7.729 -29.079 1.00 97.94 90 GLU A N 1
ATOM 692 C CA . GLU A 1 90 ? 18.456 -8.707 -30.160 1.00 97.94 90 GLU A CA 1
ATOM 693 C C . GLU A 1 90 ? 18.407 -8.046 -31.548 1.00 97.94 90 GLU A C 1
ATOM 695 O O . GLU A 1 90 ? 18.931 -8.589 -32.525 1.00 97.94 90 GLU A O 1
ATOM 700 N N . ASN A 1 91 ? 17.840 -6.840 -31.640 1.00 97.19 91 ASN A N 1
ATOM 701 C CA . ASN A 1 91 ? 17.705 -6.102 -32.897 1.00 97.19 91 ASN A CA 1
ATOM 702 C C . ASN A 1 91 ? 18.887 -5.166 -33.206 1.00 97.19 91 ASN A C 1
ATOM 704 O O . ASN A 1 91 ? 18.833 -4.439 -34.195 1.00 97.19 91 ASN A O 1
ATOM 708 N N . ASN A 1 92 ? 19.969 -5.201 -32.415 1.00 95.06 92 ASN A N 1
ATOM 709 C CA . ASN A 1 92 ? 21.150 -4.342 -32.590 1.00 95.06 92 ASN A CA 1
ATOM 710 C C . ASN A 1 92 ? 20.804 -2.843 -32.686 1.00 95.06 92 ASN A C 1
ATOM 712 O O . ASN A 1 92 ? 21.403 -2.111 -33.475 1.00 95.06 92 ASN A O 1
ATOM 716 N N . VAL A 1 93 ? 19.843 -2.390 -31.877 1.00 97.25 93 VAL A N 1
ATOM 717 C CA . VAL A 1 93 ? 19.483 -0.968 -31.771 1.00 97.25 93 VAL A CA 1
ATOM 718 C C . VAL A 1 93 ? 20.695 -0.166 -31.276 1.00 97.25 93 VAL A C 1
ATOM 720 O O . VAL A 1 93 ? 21.592 -0.717 -30.629 1.00 97.25 93 VAL A O 1
ATOM 723 N N . GLU A 1 94 ? 20.758 1.127 -31.590 1.00 97.81 94 GLU A N 1
ATOM 724 C CA . GLU A 1 94 ? 21.863 2.001 -31.208 1.00 97.81 94 GLU A CA 1
ATOM 725 C C . GLU A 1 94 ? 22.090 2.042 -29.688 1.00 97.81 94 GLU A C 1
ATOM 727 O O . GLU A 1 94 ? 21.152 2.087 -28.889 1.00 97.81 94 GLU A O 1
ATOM 732 N N . ASP A 1 95 ? 23.359 2.091 -29.276 1.00 97.44 95 ASP A N 1
ATOM 733 C CA . ASP A 1 95 ? 23.745 1.975 -27.864 1.00 97.44 95 ASP A CA 1
ATOM 734 C C . ASP A 1 95 ? 23.156 3.082 -26.978 1.00 97.44 95 ASP A C 1
ATOM 736 O O . ASP A 1 95 ? 22.795 2.817 -25.834 1.00 97.44 95 ASP A O 1
ATOM 740 N N . TYR A 1 96 ? 22.960 4.295 -27.512 1.00 96.94 96 TYR A N 1
ATOM 741 C CA . TYR A 1 96 ? 22.331 5.388 -26.760 1.00 96.94 96 TYR A CA 1
ATOM 742 C C . TYR A 1 96 ? 20.866 5.086 -26.390 1.00 96.94 96 TYR A C 1
ATOM 744 O O . TYR A 1 96 ? 20.365 5.601 -25.391 1.00 96.94 96 TYR A O 1
ATOM 752 N N . VAL A 1 97 ? 20.164 4.261 -27.178 1.00 97.25 97 VAL A N 1
ATOM 753 C CA . VAL A 1 97 ? 18.791 3.831 -26.872 1.00 97.25 97 VAL A CA 1
ATOM 754 C C . VAL A 1 97 ? 18.813 2.801 -25.747 1.00 97.25 97 VAL A C 1
ATOM 756 O O . VAL A 1 97 ? 18.033 2.916 -24.803 1.00 97.25 97 VAL A O 1
ATOM 759 N N . LYS A 1 98 ? 19.739 1.835 -25.810 1.00 97.50 98 LYS A N 1
ATOM 760 C CA . LYS A 1 98 ? 19.921 0.821 -24.760 1.00 97.50 98 LYS A CA 1
ATOM 761 C C . LYS A 1 98 ? 20.303 1.460 -23.426 1.00 97.50 98 LYS A C 1
ATOM 763 O O . LYS A 1 98 ? 19.702 1.128 -22.414 1.00 97.50 98 LYS A O 1
ATOM 768 N N . GLU A 1 99 ? 21.226 2.424 -23.428 1.00 97.00 99 GLU A N 1
ATOM 769 C CA . GLU A 1 99 ? 21.621 3.170 -22.224 1.00 97.00 99 GLU A CA 1
ATOM 770 C C . GLU A 1 99 ? 20.437 3.946 -21.623 1.00 97.00 99 GLU A C 1
ATOM 772 O O . GLU A 1 99 ? 20.241 3.954 -20.408 1.00 97.00 99 GLU A O 1
ATOM 777 N N . GLY A 1 100 ? 19.595 4.554 -22.467 1.00 97.50 100 GLY A N 1
ATOM 778 C CA . GLY A 1 100 ? 18.372 5.221 -22.021 1.00 97.50 100 GLY A CA 1
ATOM 779 C C . GLY A 1 100 ? 17.369 4.266 -21.363 1.00 97.50 100 GLY A C 1
ATOM 780 O O . GLY A 1 100 ? 16.803 4.599 -20.318 1.00 97.50 100 GLY A O 1
ATOM 781 N N . LEU A 1 101 ? 17.171 3.078 -21.945 1.00 97.75 101 LEU A N 1
ATOM 782 C CA . LEU A 1 101 ? 16.310 2.027 -21.391 1.00 97.75 101 LEU A CA 1
ATOM 783 C C . LEU A 1 101 ? 16.872 1.458 -20.082 1.00 97.75 101 LEU A C 1
ATOM 785 O O . LEU A 1 101 ? 16.122 1.309 -19.120 1.00 97.75 101 LEU A O 1
ATOM 789 N N . ASP A 1 102 ? 18.180 1.207 -20.011 1.00 97.69 102 ASP A N 1
ATOM 790 C CA . ASP A 1 102 ? 18.851 0.708 -18.805 1.00 97.69 102 ASP A CA 1
ATOM 791 C C . ASP A 1 102 ? 18.779 1.719 -17.649 1.00 97.69 102 ASP A C 1
ATOM 793 O O . ASP A 1 102 ? 18.446 1.369 -16.510 1.00 97.69 102 ASP A O 1
ATOM 797 N N . LYS A 1 103 ? 18.967 3.011 -17.950 1.00 97.88 103 LYS A N 1
ATOM 798 C CA . LYS A 1 103 ? 18.775 4.083 -16.970 1.00 97.88 103 LYS A CA 1
ATOM 799 C C . LYS A 1 103 ? 17.327 4.139 -16.477 1.00 97.88 103 LYS A C 1
ATOM 801 O O . LYS A 1 103 ? 17.102 4.204 -15.269 1.00 97.88 103 LYS A O 1
ATOM 806 N N . ALA A 1 104 ? 16.349 4.103 -17.384 1.00 97.44 104 ALA A N 1
ATOM 807 C CA . ALA A 1 104 ? 14.932 4.119 -17.016 1.00 97.44 104 ALA A CA 1
ATOM 808 C C . ALA A 1 104 ? 14.553 2.899 -16.160 1.00 97.44 104 ALA A C 1
ATOM 810 O O . ALA A 1 104 ? 13.833 3.035 -15.170 1.00 97.44 104 ALA A O 1
ATOM 811 N N . LEU A 1 105 ? 15.084 1.722 -16.500 1.00 97.94 105 LEU A N 1
ATOM 812 C CA . LEU A 1 105 ? 14.906 0.489 -15.740 1.00 97.94 105 LEU A CA 1
ATOM 813 C C . LEU A 1 105 ? 15.493 0.610 -14.329 1.00 97.94 105 LEU A C 1
ATOM 815 O O . LEU A 1 105 ? 14.850 0.209 -13.358 1.00 97.94 105 LEU A O 1
ATOM 819 N N . THR A 1 106 ? 16.693 1.175 -14.205 1.00 97.12 106 THR A N 1
ATOM 820 C CA . THR A 1 106 ? 17.350 1.408 -12.913 1.00 97.12 106 THR A CA 1
ATOM 821 C C . THR A 1 106 ? 16.553 2.384 -12.050 1.00 97.12 106 THR A C 1
ATOM 823 O O . THR A 1 106 ? 16.252 2.072 -10.897 1.00 97.12 106 THR A O 1
ATOM 826 N N . ASP A 1 107 ? 16.131 3.518 -12.615 1.00 97.19 107 ASP A N 1
ATOM 827 C CA . ASP A 1 107 ? 15.311 4.511 -11.913 1.00 97.19 107 ASP A CA 1
ATOM 828 C C . ASP A 1 107 ? 13.988 3.888 -11.421 1.00 97.19 107 ASP A C 1
ATOM 830 O O . ASP A 1 107 ? 13.587 4.091 -10.272 1.00 97.19 107 ASP A O 1
ATOM 834 N N . LYS A 1 108 ? 13.334 3.062 -12.252 1.00 97.50 108 LYS A N 1
ATOM 835 C CA . LYS A 1 108 ? 12.084 2.378 -11.884 1.00 97.50 108 LYS A CA 1
ATOM 836 C C . LYS A 1 108 ? 12.269 1.298 -10.824 1.00 97.50 108 LYS A C 1
ATOM 838 O O . LYS A 1 108 ? 11.429 1.193 -9.936 1.00 97.50 108 LYS A O 1
ATOM 843 N N . LYS A 1 109 ? 13.375 0.549 -10.845 1.00 96.88 109 LYS A N 1
ATOM 844 C CA . LYS A 1 109 ? 13.714 -0.406 -9.774 1.00 96.88 109 LYS A CA 1
ATOM 845 C C . LYS A 1 109 ? 13.943 0.290 -8.430 1.00 96.88 109 LYS A C 1
ATOM 847 O O . LYS A 1 109 ? 13.532 -0.235 -7.397 1.00 96.88 109 LYS A O 1
ATOM 852 N N . VAL A 1 110 ? 14.558 1.474 -8.430 1.00 97.62 110 VAL A N 1
ATOM 853 C CA . VAL A 1 110 ? 14.716 2.285 -7.211 1.00 97.62 110 VAL A CA 1
ATOM 854 C C . VAL A 1 110 ? 13.357 2.779 -6.706 1.00 97.62 110 VAL A C 1
ATOM 856 O O . VAL A 1 110 ? 13.077 2.676 -5.512 1.00 97.62 110 VAL A O 1
ATOM 859 N N . GLU A 1 111 ? 12.489 3.273 -7.596 1.00 96.44 111 GLU A N 1
ATOM 860 C CA . GLU A 1 111 ? 11.127 3.692 -7.230 1.00 96.44 111 GLU A CA 1
ATOM 861 C C . GLU A 1 111 ? 10.304 2.530 -6.651 1.00 96.44 111 GLU A C 1
ATOM 863 O O . GLU A 1 111 ? 9.638 2.701 -5.628 1.00 96.44 111 GLU A O 1
ATOM 868 N N . LEU A 1 112 ? 10.402 1.341 -7.252 1.00 96.81 112 LEU A N 1
ATOM 869 C CA . LEU A 1 112 ? 9.773 0.114 -6.761 1.00 96.81 112 LEU A CA 1
ATOM 870 C C . LEU A 1 112 ? 10.267 -0.243 -5.354 1.00 96.81 112 LEU A C 1
ATOM 872 O O . LEU A 1 112 ? 9.449 -0.417 -4.456 1.00 96.81 112 LEU A O 1
ATOM 876 N N . ASN A 1 113 ? 11.585 -0.273 -5.121 1.00 94.62 113 ASN A N 1
ATOM 877 C CA . ASN A 1 113 ? 12.144 -0.593 -3.801 1.00 94.62 113 ASN A CA 1
ATOM 878 C C . ASN A 1 113 ? 11.693 0.400 -2.718 1.00 94.62 113 ASN A C 1
ATOM 880 O O . ASN A 1 113 ? 11.335 -0.000 -1.612 1.00 94.62 113 ASN A O 1
ATOM 884 N N . ASN A 1 114 ? 11.676 1.695 -3.038 1.00 94.81 114 ASN A N 1
ATOM 885 C CA . ASN A 1 114 ? 11.207 2.722 -2.109 1.00 94.81 114 ASN A CA 1
ATOM 886 C C . ASN A 1 114 ? 9.704 2.589 -1.818 1.00 94.81 114 ASN A C 1
ATOM 888 O O . ASN A 1 114 ? 9.288 2.770 -0.675 1.00 94.81 114 ASN A O 1
ATOM 892 N N . THR A 1 115 ? 8.899 2.251 -2.830 1.00 91.56 115 THR A N 1
ATOM 893 C CA . THR A 1 115 ? 7.453 2.026 -2.668 1.00 91.56 115 THR A CA 1
ATOM 894 C C . THR A 1 115 ? 7.186 0.778 -1.828 1.00 91.56 115 THR A C 1
ATOM 896 O O . THR A 1 115 ? 6.349 0.834 -0.933 1.00 91.56 115 THR A O 1
ATOM 899 N N . GLN A 1 116 ? 7.953 -0.300 -2.021 1.00 96.06 116 GLN A N 1
ATOM 900 C CA . GLN A 1 116 ? 7.862 -1.506 -1.196 1.00 96.06 116 GLN A CA 1
ATOM 901 C C . GLN A 1 116 ? 8.194 -1.212 0.275 1.00 96.06 116 GLN A C 1
ATOM 903 O O . GLN A 1 116 ? 7.434 -1.569 1.163 1.00 96.06 116 GLN A O 1
ATOM 908 N N . LYS A 1 117 ? 9.261 -0.450 0.552 1.00 96.25 117 LYS A N 1
ATOM 909 C CA . LYS A 1 117 ? 9.589 -0.018 1.926 1.00 96.25 117 LYS A CA 1
ATOM 910 C C . LYS A 1 117 ? 8.484 0.829 2.560 1.00 96.25 117 LYS A C 1
ATOM 912 O O . LYS A 1 117 ? 8.228 0.726 3.762 1.00 96.25 117 LYS A O 1
ATOM 917 N N . ALA A 1 118 ? 7.845 1.694 1.772 1.00 96.12 118 ALA A N 1
ATOM 918 C CA . ALA A 1 118 ? 6.707 2.481 2.231 1.00 96.12 118 ALA A CA 1
ATOM 919 C C . ALA A 1 118 ? 5.483 1.598 2.519 1.00 96.12 118 ALA A C 1
ATOM 921 O O . ALA A 1 118 ? 4.797 1.848 3.510 1.00 96.12 118 ALA A O 1
ATOM 922 N N . LEU A 1 119 ? 5.241 0.573 1.694 1.00 97.25 119 LEU A N 1
ATOM 923 C CA . LEU A 1 119 ? 4.190 -0.424 1.894 1.00 97.25 119 LEU A CA 1
ATOM 924 C C . LEU A 1 119 ? 4.420 -1.201 3.194 1.00 97.25 119 LEU A C 1
ATOM 926 O O . LEU A 1 119 ? 3.542 -1.191 4.051 1.00 97.25 119 LEU A O 1
ATOM 930 N N . ASP A 1 120 ? 5.624 -1.735 3.404 1.00 94.38 120 ASP A N 1
ATOM 931 C CA . ASP A 1 120 ? 5.975 -2.474 4.623 1.00 94.38 120 ASP A CA 1
ATOM 932 C C . ASP A 1 120 ? 5.828 -1.594 5.878 1.00 94.38 120 ASP A C 1
ATOM 934 O O . ASP A 1 120 ? 5.399 -2.045 6.940 1.00 94.38 120 ASP A O 1
ATOM 938 N N . THR A 1 121 ? 6.172 -0.306 5.770 1.00 95.94 121 THR A N 1
ATOM 939 C CA . THR A 1 121 ? 6.000 0.660 6.866 1.00 95.94 121 THR A CA 1
ATOM 940 C C . THR A 1 121 ? 4.520 0.934 7.143 1.00 95.94 121 THR A C 1
ATOM 942 O O . THR A 1 121 ? 4.126 1.038 8.303 1.00 95.94 121 THR A O 1
ATOM 945 N N . ALA A 1 122 ? 3.692 1.054 6.102 1.00 92.62 122 ALA A N 1
ATOM 946 C CA . ALA A 1 122 ? 2.255 1.262 6.249 1.00 92.62 122 ALA A CA 1
ATOM 947 C C . ALA A 1 122 ? 1.551 0.022 6.822 1.00 92.62 122 ALA A C 1
ATOM 949 O O . ALA A 1 122 ? 0.690 0.174 7.682 1.00 92.62 122 ALA A O 1
ATOM 950 N N . GLN A 1 123 ? 1.960 -1.182 6.413 1.00 96.06 123 GLN A N 1
ATOM 951 C CA . GLN A 1 123 ? 1.455 -2.445 6.958 1.00 96.06 123 GLN A CA 1
ATOM 952 C C . GLN A 1 123 ? 1.813 -2.593 8.438 1.00 96.06 123 GLN A C 1
ATOM 954 O O . GLN A 1 123 ? 0.925 -2.830 9.245 1.00 96.06 123 GLN A O 1
ATOM 959 N N . LYS A 1 124 ? 3.065 -2.316 8.832 1.00 94.81 124 LYS A N 1
ATOM 960 C CA . LYS A 1 124 ? 3.450 -2.306 10.256 1.00 94.81 124 LYS A CA 1
ATOM 961 C C . LYS A 1 124 ? 2.633 -1.313 11.078 1.00 94.81 124 LYS A C 1
ATOM 963 O O . LYS A 1 124 ? 2.223 -1.638 12.182 1.00 94.81 124 LYS A O 1
ATOM 968 N N . ALA A 1 125 ? 2.389 -0.114 10.547 1.00 92.50 125 ALA A N 1
ATOM 969 C CA . ALA A 1 125 ? 1.561 0.879 11.228 1.00 92.50 125 ALA A CA 1
ATOM 970 C C . ALA A 1 125 ? 0.102 0.416 11.371 1.00 92.50 125 ALA A C 1
ATOM 972 O O . ALA A 1 125 ? -0.509 0.656 12.408 1.00 92.50 125 ALA A O 1
ATOM 973 N N . LEU A 1 126 ? -0.439 -0.260 10.353 1.00 94.38 126 LEU A N 1
ATOM 974 C CA . LEU A 1 126 ? -1.771 -0.857 10.400 1.00 94.38 126 LEU A CA 1
ATOM 975 C C . LEU A 1 126 ? -1.846 -1.986 11.438 1.00 94.38 126 LEU A C 1
ATOM 977 O O . LEU A 1 126 ? -2.777 -2.003 12.235 1.00 94.38 126 LEU A O 1
ATOM 981 N N . ASP A 1 127 ? -0.855 -2.878 11.479 1.00 92.31 127 ASP A N 1
ATOM 982 C CA . ASP A 1 127 ? -0.784 -3.963 12.463 1.00 92.31 127 ASP A CA 1
ATOM 983 C C . ASP A 1 127 ? -0.675 -3.422 13.896 1.00 92.31 127 ASP A C 1
ATOM 985 O O . ASP A 1 127 ? -1.352 -3.913 14.797 1.00 92.31 127 ASP A O 1
ATOM 989 N N . THR A 1 128 ? 0.136 -2.380 14.117 1.00 91.12 128 THR A N 1
ATOM 990 C CA . THR A 1 128 ? 0.217 -1.692 15.414 1.00 91.12 128 THR A CA 1
ATOM 991 C C . THR A 1 128 ? -1.131 -1.092 15.805 1.00 91.12 128 THR A C 1
ATOM 993 O O . THR A 1 128 ? -1.600 -1.357 16.907 1.00 91.12 128 THR A O 1
ATOM 996 N N . ALA A 1 129 ? -1.788 -0.359 14.900 1.00 89.56 129 ALA A N 1
ATOM 997 C CA . ALA A 1 129 ? -3.090 0.247 15.175 1.00 89.56 129 ALA A CA 1
ATOM 998 C C . ALA A 1 129 ? -4.172 -0.802 15.492 1.00 89.56 129 ALA A C 1
ATOM 1000 O O . ALA A 1 129 ? -5.005 -0.587 16.365 1.00 89.56 129 ALA A O 1
ATOM 1001 N N . LEU A 1 130 ? -4.143 -1.961 14.825 1.00 89.75 130 LEU A N 1
ATOM 1002 C CA . LEU A 1 130 ? -5.069 -3.063 15.100 1.00 89.75 130 LEU A CA 1
ATOM 1003 C C . LEU A 1 130 ? -4.771 -3.778 16.427 1.00 89.75 130 LEU A C 1
ATOM 1005 O O . LEU A 1 130 ? -5.703 -4.233 17.086 1.00 89.75 130 LEU A O 1
ATOM 1009 N N . ASN A 1 131 ? -3.501 -3.880 16.831 1.00 86.12 131 ASN A N 1
ATOM 1010 C CA . ASN A 1 131 ? -3.115 -4.489 18.107 1.00 86.12 131 ASN A CA 1
ATOM 1011 C C . ASN A 1 131 ? -3.434 -3.588 19.312 1.00 86.12 131 ASN A C 1
ATOM 1013 O O . ASN A 1 131 ? -3.788 -4.106 20.369 1.00 86.12 131 ASN A O 1
ATOM 1017 N N . GLU A 1 132 ? -3.354 -2.262 19.157 1.00 79.25 132 GLU A N 1
ATOM 1018 C CA . GLU A 1 132 ? -3.735 -1.293 20.199 1.00 79.25 132 GLU A CA 1
ATOM 1019 C C . GLU A 1 132 ? -5.244 -1.308 20.517 1.00 79.25 132 GLU A C 1
ATOM 1021 O O . GLU A 1 132 ? -5.635 -0.926 21.616 1.00 79.25 132 GLU A O 1
ATOM 1026 N N . LEU A 1 133 ? -6.085 -1.828 19.612 1.00 63.59 133 LEU A N 1
ATOM 1027 C CA . LEU A 1 133 ? -7.523 -2.044 19.840 1.00 63.59 133 LEU A CA 1
ATOM 1028 C C . LEU A 1 133 ? -7.850 -3.293 20.693 1.00 63.59 133 LEU A C 1
ATOM 1030 O O . LEU A 1 133 ? -9.024 -3.604 20.918 1.00 63.59 133 LEU A O 1
ATOM 1034 N N . GLY A 1 134 ? -6.845 -4.050 21.151 1.00 56.22 134 GLY A N 1
ATOM 1035 C CA . GLY A 1 134 ? -7.033 -5.191 22.052 1.00 56.22 134 GLY A CA 1
ATOM 1036 C C . GLY A 1 134 ? -7.473 -4.777 23.471 1.00 56.22 134 GLY A C 1
ATOM 1037 O O . GLY A 1 134 ? -7.146 -3.685 23.923 1.00 56.22 134 GLY A O 1
ATOM 1038 N N . PRO A 1 135 ? -8.191 -5.640 24.221 1.00 48.25 135 PRO A N 1
ATOM 1039 C CA . PRO A 1 135 ? -8.835 -5.270 25.490 1.00 48.25 135 PRO A CA 1
ATOM 1040 C C . PRO A 1 135 ? -7.899 -4.997 26.686 1.00 48.25 135 PRO A C 1
ATOM 1042 O O . PRO A 1 135 ? -8.407 -4.717 27.765 1.00 48.25 135 PRO A O 1
ATOM 1045 N N . ASP A 1 136 ? -6.576 -5.037 26.528 1.00 41.34 136 ASP A N 1
ATOM 1046 C CA . ASP A 1 136 ? -5.606 -4.746 27.591 1.00 41.34 136 ASP A CA 1
ATOM 1047 C C . ASP A 1 136 ? -4.417 -3.973 27.001 1.00 41.34 136 ASP A C 1
ATOM 1049 O O . ASP A 1 136 ? -3.424 -4.547 26.553 1.00 41.34 136 ASP A O 1
ATOM 1053 N N . GLY A 1 137 ? -4.530 -2.645 26.981 1.00 47.94 137 GLY A N 1
ATOM 1054 C CA . GLY A 1 137 ? -3.416 -1.740 26.719 1.00 47.94 137 GLY A CA 1
ATOM 1055 C C . GLY A 1 137 ? -2.463 -1.691 27.912 1.00 47.94 137 GLY A C 1
ATOM 1056 O O . GLY A 1 137 ? -2.441 -0.702 28.636 1.00 47.94 137 GLY A O 1
ATOM 1057 N N . ASP A 1 138 ? -1.708 -2.763 28.131 1.00 47.38 138 ASP A N 1
ATOM 1058 C CA . ASP A 1 138 ? -0.540 -2.775 29.009 1.00 47.38 138 ASP A CA 1
ATOM 1059 C C . ASP A 1 138 ? 0.445 -3.836 28.493 1.00 47.38 138 ASP A C 1
ATOM 1061 O O . ASP A 1 138 ? 0.287 -5.031 28.719 1.00 47.38 138 ASP A O 1
ATOM 1065 N N . GLU A 1 139 ? 1.403 -3.394 27.682 1.00 39.88 139 GLU A N 1
ATOM 1066 C CA . GLU A 1 139 ? 2.838 -3.571 27.925 1.00 39.88 139 GLU A CA 1
ATOM 1067 C C . GLU A 1 139 ? 3.595 -2.887 26.775 1.00 39.88 139 GLU A C 1
ATOM 1069 O O . GLU A 1 139 ? 3.624 -3.345 25.631 1.00 39.88 139 GLU A O 1
ATOM 1074 N N . GLU A 1 140 ? 4.203 -1.741 27.095 1.00 48.69 140 GLU A N 1
ATOM 1075 C CA . GLU A 1 140 ? 5.291 -1.163 26.314 1.00 48.69 140 GLU A CA 1
ATOM 1076 C C . GLU A 1 140 ? 6.393 -2.221 26.121 1.00 48.69 140 GLU A C 1
ATOM 1078 O O . GLU A 1 140 ? 7.265 -2.391 26.974 1.00 48.69 140 GLU A O 1
ATOM 1083 N N . GLU A 1 141 ? 6.445 -2.885 24.968 1.00 44.22 141 GLU A N 1
ATOM 1084 C CA . GLU A 1 141 ? 7.721 -3.405 24.483 1.00 44.22 141 GLU A CA 1
ATOM 1085 C C . GLU A 1 141 ? 8.505 -2.212 23.935 1.00 44.22 141 GLU A C 1
ATOM 1087 O O . GLU A 1 141 ? 8.404 -1.828 22.769 1.00 44.22 141 GLU A O 1
ATOM 1092 N N . THR A 1 142 ? 9.279 -1.579 24.821 1.00 37.66 142 THR A N 1
ATOM 1093 C CA . THR A 1 142 ? 10.301 -0.603 24.443 1.00 37.66 142 THR A CA 1
ATOM 1094 C C . THR A 1 142 ? 11.090 -1.146 23.248 1.00 37.66 142 THR A C 1
ATOM 1096 O O . THR A 1 142 ? 11.746 -2.185 23.396 1.00 37.66 142 THR A O 1
ATOM 1099 N N . PRO A 1 143 ? 11.096 -0.482 22.078 1.00 45.06 143 PRO A N 1
ATOM 1100 C CA . PRO A 1 143 ? 11.974 -0.903 21.006 1.00 45.06 143 PRO A CA 1
ATOM 1101 C C . PRO A 1 143 ? 13.410 -0.736 21.505 1.00 45.06 143 PRO A C 1
ATOM 1103 O O . PRO A 1 143 ? 13.799 0.338 21.976 1.00 45.06 143 PRO A O 1
ATOM 1106 N N . ALA A 1 144 ? 14.193 -1.815 21.436 1.00 43.19 144 ALA A N 1
ATOM 1107 C CA . ALA A 1 144 ? 15.620 -1.775 21.717 1.00 43.19 144 ALA A CA 1
ATOM 1108 C C . ALA A 1 144 ? 16.249 -0.570 20.985 1.00 43.19 144 ALA A C 1
ATOM 1110 O O . ALA A 1 144 ? 15.935 -0.342 19.811 1.00 43.19 144 ALA A O 1
ATOM 1111 N N . PRO A 1 145 ? 17.099 0.235 21.650 1.00 42.00 145 PRO A N 1
ATOM 1112 C CA . PRO A 1 145 ? 17.620 1.459 21.064 1.00 42.00 145 PRO A CA 1
ATOM 1113 C C . PRO A 1 145 ? 18.348 1.141 19.758 1.00 42.00 145 PRO A C 1
ATOM 1115 O O . PRO A 1 145 ? 19.247 0.298 19.726 1.00 42.00 145 PRO A O 1
ATOM 1118 N N . ALA A 1 146 ? 17.949 1.832 18.688 1.00 48.72 146 ALA A N 1
ATOM 1119 C CA . ALA A 1 146 ? 18.611 1.770 17.395 1.00 48.72 146 ALA A CA 1
ATOM 1120 C C . ALA A 1 146 ? 20.133 1.951 17.571 1.00 48.72 146 ALA A C 1
ATOM 1122 O O . ALA A 1 146 ? 20.553 2.850 18.313 1.00 48.72 146 ALA A O 1
ATOM 1123 N N . PRO A 1 147 ? 20.977 1.136 16.909 1.00 42.16 147 PRO A N 1
ATOM 1124 C CA . PRO A 1 147 ? 22.415 1.337 16.953 1.00 42.16 147 PRO A CA 1
ATOM 1125 C C . PRO A 1 147 ? 22.730 2.733 16.410 1.00 42.16 147 PRO A C 1
ATOM 1127 O O . PRO A 1 147 ? 22.351 3.112 15.301 1.00 42.16 147 PRO A O 1
ATOM 1130 N N . LYS A 1 148 ? 23.389 3.528 17.251 1.00 39.84 148 LYS A N 1
ATOM 1131 C CA . LYS A 1 148 ? 23.863 4.868 16.920 1.00 39.84 148 LYS A CA 1
ATOM 1132 C C . LYS A 1 148 ? 24.812 4.774 15.715 1.00 39.84 148 LYS A C 1
ATOM 1134 O O . LYS A 1 148 ? 25.681 3.906 15.734 1.00 39.84 148 LYS A O 1
ATOM 1139 N N . PRO A 1 149 ? 24.719 5.665 14.712 1.00 43.56 149 PRO A N 1
ATOM 1140 C CA . PRO A 1 149 ? 25.698 5.711 13.633 1.00 43.56 149 PRO A CA 1
ATOM 1141 C C . PRO A 1 149 ? 27.085 5.996 14.219 1.00 43.56 149 PRO A C 1
ATOM 1143 O O . PRO A 1 149 ? 27.317 7.073 14.779 1.00 43.56 149 PRO A O 1
ATOM 1146 N N . GLU A 1 150 ? 28.001 5.034 14.124 1.00 37.12 150 GLU A N 1
ATOM 1147 C CA . GLU A 1 150 ? 29.413 5.282 14.390 1.00 37.12 150 GLU A CA 1
ATOM 1148 C C . GLU A 1 150 ? 29.973 6.147 13.257 1.00 37.12 150 GLU A C 1
ATOM 1150 O O . GLU A 1 150 ? 29.838 5.842 12.071 1.00 37.12 150 GLU A O 1
ATOM 1155 N N . GLN A 1 151 ? 30.554 7.288 13.630 1.00 44.66 151 GLN A N 1
ATOM 1156 C CA . GLN A 1 151 ? 31.267 8.153 12.699 1.00 44.66 151 GLN A CA 1
ATOM 1157 C C . GLN A 1 151 ? 32.470 7.411 12.088 1.00 44.66 151 GLN A C 1
ATOM 1159 O O . GLN A 1 151 ? 33.081 6.582 12.765 1.00 44.66 151 GLN A O 1
ATOM 1164 N N . PRO A 1 152 ? 32.870 7.741 10.847 1.00 42.62 152 PRO A N 1
ATOM 1165 C CA . PRO A 1 152 ? 34.001 7.097 10.190 1.00 42.62 152 PRO A CA 1
ATOM 1166 C C . PRO A 1 152 ? 35.305 7.392 10.939 1.00 42.62 152 PRO A C 1
ATOM 1168 O O . PRO A 1 152 ? 35.652 8.556 11.146 1.00 42.62 152 PRO A O 1
ATOM 1171 N N . ALA A 1 153 ? 36.049 6.350 11.307 1.00 36.97 153 ALA A N 1
ATOM 1172 C CA . ALA A 1 153 ? 37.418 6.502 11.783 1.00 36.97 153 ALA A CA 1
ATOM 1173 C C . ALA A 1 153 ? 38.337 6.977 10.638 1.00 36.97 153 ALA A C 1
ATOM 1175 O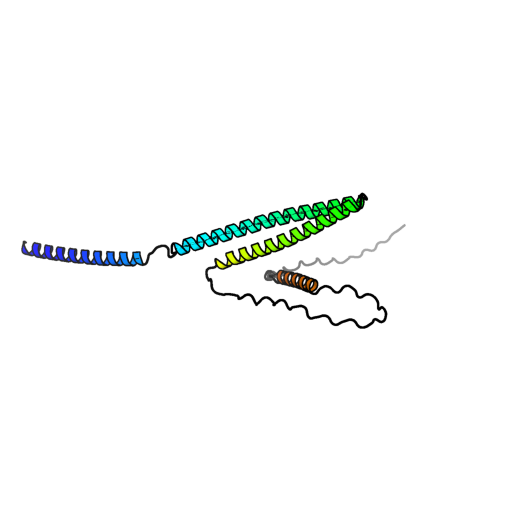 O . ALA A 1 153 ? 38.241 6.513 9.500 1.00 36.97 153 ALA A O 1
ATOM 1176 N N . GLU A 1 154 ? 39.220 7.924 10.956 1.00 39.31 154 GLU A N 1
ATOM 1177 C CA . GLU A 1 154 ? 40.144 8.583 10.031 1.00 39.31 154 GLU A CA 1
ATOM 1178 C C . GLU A 1 154 ? 41.143 7.616 9.363 1.00 39.31 154 GLU A C 1
ATOM 1180 O O . GLU A 1 154 ? 41.679 6.692 9.978 1.00 39.31 154 GLU A O 1
ATOM 1185 N N . GLN A 1 155 ? 41.429 7.882 8.084 1.00 50.91 155 GLN A N 1
ATOM 1186 C CA . GLN A 1 155 ? 42.397 7.166 7.246 1.00 50.91 155 GLN A CA 1
ATOM 1187 C C . GLN A 1 155 ? 43.844 7.270 7.768 1.00 50.91 155 GLN A C 1
ATOM 1189 O O . GLN A 1 155 ? 44.342 8.382 7.964 1.00 50.91 155 GLN A O 1
ATOM 1194 N N . PRO A 1 156 ? 44.615 6.167 7.804 1.00 37.56 156 PRO A N 1
ATOM 1195 C CA . PRO A 1 156 ? 46.066 6.236 7.746 1.00 37.56 156 PRO A CA 1
ATOM 1196 C C . PRO A 1 156 ? 46.572 6.247 6.288 1.00 37.56 156 PRO A C 1
ATOM 1198 O O . PRO A 1 156 ? 46.085 5.526 5.419 1.00 37.56 156 PRO A O 1
ATOM 1201 N N . LYS A 1 157 ? 47.583 7.088 6.032 1.00 43.62 157 LYS A N 1
ATOM 1202 C CA . LYS A 1 157 ? 48.318 7.244 4.756 1.00 43.62 157 LYS A CA 1
ATOM 1203 C C . LYS A 1 157 ? 48.972 5.928 4.268 1.00 43.62 157 LYS A C 1
ATOM 1205 O O . LYS A 1 157 ? 49.302 5.078 5.092 1.00 43.62 157 LYS A O 1
ATOM 1210 N N . PRO A 1 158 ? 49.266 5.789 2.957 1.00 49.16 158 PRO A N 1
ATOM 1211 C CA . PRO A 1 158 ? 49.685 4.528 2.355 1.00 49.16 158 PRO A CA 1
ATOM 1212 C C . PRO A 1 158 ? 51.190 4.267 2.517 1.00 49.16 158 PRO A C 1
ATOM 1214 O O . PRO A 1 158 ? 52.006 5.189 2.444 1.00 49.16 158 PRO A O 1
ATOM 1217 N N . ALA A 1 159 ? 51.556 2.990 2.652 1.00 40.12 159 ALA A N 1
ATOM 1218 C CA . ALA A 1 159 ? 52.925 2.490 2.519 1.00 40.12 159 ALA A CA 1
ATOM 1219 C C . ALA A 1 159 ? 53.034 1.546 1.296 1.00 40.12 159 ALA A C 1
ATOM 1221 O O . ALA A 1 159 ? 52.019 1.004 0.857 1.00 40.12 159 ALA A O 1
ATOM 1222 N N . PRO A 1 160 ? 54.230 1.392 0.693 1.00 40.88 160 PRO A N 1
ATOM 1223 C CA . PRO A 1 160 ? 54.404 0.980 -0.699 1.00 40.88 160 PRO A CA 1
ATOM 1224 C C . PRO A 1 160 ? 54.260 -0.532 -0.931 1.00 40.88 160 PRO A C 1
ATOM 1226 O O . PRO A 1 160 ? 54.577 -1.347 -0.068 1.00 40.88 160 PRO A O 1
ATOM 1229 N N . ALA A 1 161 ? 53.828 -0.880 -2.146 1.00 52.31 161 ALA A N 1
ATOM 1230 C CA . ALA A 1 161 ? 53.476 -2.226 -2.599 1.00 52.31 161 ALA A CA 1
ATOM 1231 C C . ALA A 1 161 ? 54.667 -3.185 -2.804 1.00 52.31 161 ALA A C 1
ATOM 1233 O O . ALA A 1 161 ? 55.719 -2.772 -3.301 1.00 52.31 161 ALA A O 1
ATOM 1234 N N . PRO A 1 162 ? 54.434 -4.495 -2.590 1.00 37.94 162 PRO A N 1
ATOM 1235 C CA . PRO A 1 162 ? 55.030 -5.514 -3.454 1.00 37.94 162 PRO A CA 1
ATOM 1236 C C . PRO A 1 162 ? 54.038 -6.611 -3.919 1.00 37.94 162 PRO A C 1
ATOM 1238 O O . PRO A 1 162 ? 53.433 -7.295 -3.106 1.00 37.94 162 PRO A O 1
ATOM 1241 N N . GLN A 1 163 ? 53.971 -6.760 -5.252 1.00 44.09 163 GLN A N 1
ATOM 1242 C CA . GLN A 1 163 ? 53.592 -7.886 -6.143 1.00 44.09 163 GLN A CA 1
ATOM 1243 C C . GLN A 1 163 ? 52.301 -8.732 -5.953 1.00 44.09 163 GLN A C 1
ATOM 1245 O O . GLN A 1 163 ? 51.866 -9.002 -4.840 1.00 44.09 163 GLN A O 1
ATOM 1250 N N . PRO A 1 164 ? 51.679 -9.187 -7.071 1.00 41.56 164 PRO A N 1
ATOM 1251 C CA . PRO A 1 164 ? 50.305 -9.682 -7.077 1.00 41.56 164 PRO A CA 1
ATOM 1252 C C . PRO A 1 164 ? 50.189 -11.173 -6.723 1.00 41.56 164 PRO A C 1
ATOM 1254 O O . PRO A 1 164 ? 50.868 -12.022 -7.302 1.00 41.56 164 PRO A O 1
ATOM 1257 N N . ALA A 1 165 ? 49.248 -11.477 -5.831 1.00 49.44 165 ALA A N 1
ATOM 1258 C CA . ALA A 1 165 ? 48.685 -12.805 -5.590 1.00 49.44 165 ALA A CA 1
ATOM 1259 C C . ALA A 1 165 ? 47.307 -12.916 -6.291 1.00 49.44 165 ALA A C 1
ATOM 1261 O O . ALA A 1 165 ? 46.676 -11.884 -6.535 1.00 49.44 165 ALA A O 1
ATOM 1262 N N . PRO A 1 166 ? 46.846 -14.128 -6.666 1.00 45.53 166 PRO A N 1
ATOM 1263 C CA . PRO A 1 166 ? 45.627 -14.327 -7.456 1.00 45.53 166 PRO A CA 1
ATOM 1264 C C . PRO A 1 166 ? 44.388 -13.725 -6.780 1.00 45.53 166 PRO A C 1
ATOM 1266 O O . PRO A 1 166 ? 44.248 -13.791 -5.561 1.00 45.53 166 PRO A O 1
ATOM 1269 N N . ALA A 1 167 ? 43.505 -13.142 -7.598 1.00 52.19 167 ALA A N 1
ATOM 1270 C CA . ALA A 1 167 ? 42.342 -12.378 -7.158 1.00 52.19 167 ALA A CA 1
ATOM 1271 C C . ALA A 1 167 ? 41.464 -13.165 -6.159 1.00 52.19 167 ALA A C 1
ATOM 1273 O O . ALA A 1 167 ? 41.068 -14.296 -6.467 1.00 52.19 167 ALA A O 1
ATOM 1274 N N . PRO A 1 168 ? 41.130 -12.592 -4.986 1.00 45.56 168 PRO A N 1
ATOM 1275 C CA . PRO A 1 168 ? 40.145 -13.184 -4.096 1.00 45.56 168 PRO A CA 1
ATOM 1276 C C . PRO A 1 168 ? 38.766 -13.130 -4.761 1.00 45.56 168 PRO A C 1
ATOM 1278 O O . PRO A 1 168 ? 38.413 -12.157 -5.432 1.00 45.56 168 PRO A O 1
ATOM 1281 N N . LYS A 1 169 ? 37.991 -14.207 -4.596 1.00 54.97 169 LYS A N 1
ATOM 1282 C CA . LYS A 1 169 ? 36.565 -14.210 -4.938 1.00 54.97 169 LYS A CA 1
ATOM 1283 C C . LYS A 1 169 ? 35.870 -13.093 -4.150 1.00 54.97 169 LYS A C 1
ATOM 1285 O O . LYS A 1 169 ? 36.277 -12.856 -3.015 1.00 54.97 169 LYS A O 1
ATOM 1290 N N . PRO A 1 170 ? 34.838 -12.447 -4.714 1.00 53.06 170 PRO A N 1
ATOM 1291 C CA . PRO A 1 170 ? 34.056 -11.467 -3.975 1.00 53.06 170 PRO A CA 1
ATOM 1292 C C . PRO A 1 170 ? 33.529 -12.100 -2.680 1.00 53.06 170 PRO A C 1
ATOM 1294 O O . PRO A 1 170 ? 32.830 -13.116 -2.720 1.00 53.06 170 PRO A O 1
ATOM 1297 N N . GLU A 1 171 ? 33.923 -11.530 -1.542 1.00 55.09 171 GLU A N 1
ATOM 1298 C CA . GLU A 1 171 ? 33.249 -11.746 -0.265 1.00 55.09 171 GLU A CA 1
ATOM 1299 C C . GLU A 1 171 ? 31.836 -11.174 -0.382 1.00 55.09 171 GLU A C 1
ATOM 1301 O O . GLU A 1 171 ? 31.636 -10.088 -0.933 1.00 55.09 171 GLU A O 1
ATOM 1306 N N . LYS A 1 172 ? 30.850 -11.936 0.098 1.00 58.75 172 LYS A N 1
ATOM 1307 C CA . LYS A 1 172 ? 29.497 -11.418 0.296 1.00 58.75 172 LYS A CA 1
ATOM 1308 C C . LYS A 1 172 ? 29.594 -10.267 1.292 1.00 58.75 172 LYS A C 1
ATOM 1310 O O . LYS A 1 172 ? 30.317 -10.379 2.278 1.00 58.75 172 LYS A O 1
ATOM 1315 N N . THR A 1 173 ? 28.901 -9.168 1.021 1.00 58.25 173 THR A N 1
ATOM 1316 C CA . THR A 1 173 ? 28.765 -8.086 1.997 1.00 58.25 173 THR A CA 1
ATOM 1317 C C . THR A 1 173 ? 28.067 -8.628 3.243 1.00 58.25 173 THR A C 1
ATOM 1319 O O . THR A 1 173 ? 27.198 -9.496 3.125 1.00 58.25 173 THR A O 1
ATOM 1322 N N . ASP A 1 174 ? 28.416 -8.112 4.422 1.00 57.66 174 ASP A N 1
ATOM 1323 C CA . ASP A 1 174 ? 27.753 -8.487 5.680 1.00 57.66 174 ASP A CA 1
ATOM 1324 C C . ASP A 1 174 ? 26.219 -8.333 5.575 1.00 57.66 174 ASP A C 1
ATOM 1326 O O . ASP A 1 174 ? 25.472 -9.147 6.115 1.00 57.66 174 ASP A O 1
ATOM 1330 N N . ASP A 1 175 ? 25.751 -7.372 4.768 1.00 59.06 175 ASP A N 1
ATOM 1331 C CA . ASP A 1 175 ? 24.334 -7.171 4.438 1.00 59.06 175 ASP A CA 1
ATOM 1332 C C . ASP A 1 175 ? 23.707 -8.345 3.663 1.00 59.06 175 ASP A C 1
ATOM 1334 O O . ASP A 1 175 ? 22.602 -8.773 3.988 1.00 59.06 175 ASP A O 1
ATOM 1338 N N . GLN A 1 176 ? 24.404 -8.924 2.676 1.00 64.31 176 GLN A N 1
ATOM 1339 C CA . GLN A 1 176 ? 23.898 -10.106 1.957 1.00 64.31 176 GLN A CA 1
ATOM 1340 C C . GLN A 1 176 ? 23.878 -11.344 2.850 1.00 64.31 176 GLN A C 1
ATOM 1342 O O . GLN A 1 176 ? 23.006 -12.199 2.708 1.00 64.31 176 GLN A O 1
ATOM 1347 N N . GLN A 1 177 ? 24.840 -11.456 3.765 1.00 68.94 177 GLN A N 1
ATOM 1348 C CA . GLN A 1 177 ? 24.891 -12.571 4.701 1.00 68.94 177 GLN A CA 1
ATOM 1349 C C . GLN A 1 177 ? 23.763 -12.475 5.738 1.00 68.94 177 GLN A C 1
ATOM 1351 O O . GLN A 1 177 ? 23.128 -13.482 6.048 1.00 68.94 177 GLN A O 1
ATOM 1356 N N . ALA A 1 178 ? 23.460 -11.260 6.204 1.00 69.25 178 ALA A N 1
ATOM 1357 C CA . ALA A 1 178 ? 22.340 -10.991 7.098 1.00 69.25 178 ALA A CA 1
ATOM 1358 C C . ALA A 1 178 ? 20.974 -11.235 6.429 1.00 69.25 178 ALA A C 1
ATOM 1360 O O . ALA A 1 178 ? 20.088 -11.814 7.059 1.00 69.25 178 ALA A O 1
ATOM 1361 N N . GLU A 1 179 ? 20.803 -10.857 5.157 1.00 70.75 179 GLU A N 1
ATOM 1362 C CA . GLU A 1 179 ? 19.577 -11.144 4.397 1.00 70.75 179 GLU A CA 1
ATOM 1363 C C . GLU A 1 179 ? 19.388 -12.647 4.146 1.00 70.75 179 GLU A C 1
ATOM 1365 O O . GLU A 1 179 ? 18.286 -13.166 4.335 1.00 70.75 179 GLU A O 1
ATOM 1370 N N . GLU A 1 180 ? 20.452 -13.376 3.788 1.00 66.38 180 GLU A N 1
ATOM 1371 C CA . GLU A 1 180 ? 20.389 -14.833 3.612 1.00 66.38 180 GLU A CA 1
ATOM 1372 C C . GLU A 1 180 ? 20.070 -15.558 4.932 1.00 66.38 180 GLU A C 1
ATOM 1374 O O . GLU A 1 180 ? 19.282 -16.506 4.935 1.00 66.38 180 GLU A O 1
ATOM 1379 N N . ASP A 1 181 ? 20.619 -15.112 6.067 1.00 77.62 181 ASP A N 1
ATOM 1380 C CA . ASP A 1 181 ? 20.305 -15.697 7.377 1.00 77.62 181 ASP A CA 1
ATOM 1381 C C . ASP A 1 181 ? 18.882 -15.358 7.856 1.00 77.62 181 ASP A C 1
ATOM 1383 O O . ASP A 1 181 ? 18.239 -16.196 8.499 1.00 77.62 181 ASP A O 1
ATOM 1387 N N . TYR A 1 182 ? 18.353 -14.178 7.515 1.00 79.12 182 TYR A N 1
ATOM 1388 C CA . TYR A 1 182 ? 16.961 -13.809 7.792 1.00 79.12 182 TYR A CA 1
ATOM 1389 C C . TYR A 1 182 ? 15.974 -14.630 6.946 1.00 79.12 182 TYR A C 1
ATOM 1391 O O . TYR A 1 182 ? 15.003 -15.182 7.473 1.00 79.12 182 TYR A O 1
ATOM 1399 N N . ALA A 1 183 ? 16.260 -14.799 5.652 1.00 76.69 183 ALA A N 1
ATOM 1400 C CA . ALA A 1 183 ? 15.488 -15.671 4.769 1.00 76.69 183 ALA A CA 1
ATOM 1401 C C . ALA A 1 183 ? 15.533 -17.139 5.240 1.00 76.69 183 ALA A C 1
ATOM 1403 O O . ALA A 1 183 ? 14.507 -17.812 5.304 1.00 76.69 183 ALA A O 1
ATOM 1404 N N . ARG A 1 184 ? 16.701 -17.632 5.671 1.00 75.94 184 ARG A N 1
ATOM 1405 C CA . ARG A 1 184 ? 16.855 -19.012 6.160 1.00 75.94 184 ARG A CA 1
ATOM 1406 C C . ARG A 1 184 ? 16.135 -19.263 7.487 1.00 75.94 184 ARG A C 1
ATOM 1408 O O . ARG A 1 184 ? 15.557 -20.332 7.672 1.00 75.94 184 ARG A O 1
ATOM 1415 N N . ARG A 1 185 ? 16.164 -18.303 8.421 1.00 76.56 185 ARG A N 1
ATOM 1416 C CA . ARG A 1 185 ? 15.451 -18.419 9.706 1.00 76.56 185 ARG A CA 1
ATOM 1417 C C . ARG A 1 185 ? 13.939 -18.371 9.540 1.00 76.56 185 ARG A C 1
ATOM 1419 O O . ARG A 1 185 ? 13.258 -19.164 10.182 1.00 76.56 185 ARG A O 1
ATOM 1426 N N . SER A 1 186 ? 13.430 -17.492 8.681 1.00 68.19 186 SER A N 1
ATOM 1427 C CA . SER A 1 186 ? 11.988 -17.397 8.421 1.00 68.19 186 SER A CA 1
ATOM 1428 C C . SER A 1 186 ? 11.442 -18.662 7.749 1.00 68.19 186 SER A C 1
ATOM 1430 O O . SER A 1 186 ? 10.366 -19.134 8.112 1.00 68.19 186 SER A O 1
ATOM 1432 N N . GLU A 1 187 ? 12.209 -19.294 6.856 1.00 72.38 187 GLU A N 1
ATOM 1433 C CA . GLU A 1 187 ? 11.822 -20.571 6.244 1.00 72.38 187 GLU A CA 1
ATOM 1434 C C . GLU A 1 187 ? 11.903 -21.761 7.229 1.00 72.38 187 GLU A C 1
ATOM 1436 O O . GLU A 1 187 ? 11.038 -22.644 7.221 1.00 72.38 187 GLU A O 1
ATOM 1441 N N . GLU A 1 188 ? 12.891 -21.784 8.136 1.00 71.06 188 GLU A N 1
ATOM 1442 C CA . GLU A 1 188 ? 12.960 -22.770 9.231 1.00 71.06 188 GLU A CA 1
ATOM 1443 C C . GLU A 1 188 ? 11.826 -22.594 10.257 1.00 71.06 188 GLU A C 1
ATOM 1445 O O . GLU A 1 188 ? 11.336 -23.584 10.807 1.00 71.06 188 GLU A O 1
ATOM 1450 N N . GLU A 1 189 ? 11.392 -21.361 10.508 1.00 72.12 189 GLU A N 1
ATOM 1451 C CA . GLU A 1 189 ? 10.278 -21.046 11.402 1.00 72.12 189 GLU A CA 1
ATOM 1452 C C . GLU A 1 189 ? 8.928 -21.424 10.782 1.00 72.12 189 GLU A C 1
ATOM 1454 O O . GLU A 1 189 ? 8.122 -22.093 11.434 1.00 72.12 189 GLU A O 1
ATOM 1459 N N . TYR A 1 190 ? 8.729 -21.139 9.491 1.00 64.81 190 TYR A N 1
ATOM 1460 C CA . TYR A 1 190 ? 7.552 -21.583 8.741 1.00 64.81 190 TYR A CA 1
ATOM 1461 C C . TYR A 1 190 ? 7.433 -23.117 8.702 1.00 64.81 190 TYR A C 1
ATOM 1463 O O . TYR A 1 190 ? 6.343 -23.659 8.869 1.00 64.81 190 TYR A O 1
ATOM 1471 N N . ASN A 1 191 ? 8.554 -23.836 8.574 1.00 67.56 191 ASN A N 1
ATOM 1472 C CA . ASN A 1 191 ? 8.576 -25.304 8.622 1.00 67.56 191 ASN A CA 1
ATOM 1473 C C . ASN A 1 191 ? 8.483 -25.900 10.042 1.00 67.56 191 ASN A C 1
ATOM 1475 O O . ASN A 1 191 ? 8.254 -27.107 10.181 1.00 67.56 191 ASN A O 1
ATOM 1479 N N . ARG A 1 192 ? 8.683 -25.101 11.101 1.00 65.94 192 ARG A N 1
ATOM 1480 C CA . ARG A 1 192 ? 8.487 -25.518 12.503 1.00 65.94 192 ARG A CA 1
ATOM 1481 C C . ARG A 1 192 ? 7.081 -25.227 13.020 1.00 65.94 192 ARG A C 1
ATOM 1483 O O . ARG A 1 192 ? 6.632 -25.945 13.917 1.00 65.94 192 ARG A O 1
ATOM 1490 N N . LEU A 1 193 ? 6.382 -24.241 12.454 1.00 50.66 193 LEU A N 1
ATOM 1491 C CA . LEU A 1 193 ? 4.937 -24.102 12.617 1.00 50.66 193 LEU A CA 1
ATOM 1492 C C . LEU A 1 193 ? 4.259 -25.350 12.013 1.00 50.66 193 LEU A C 1
ATOM 1494 O O . LEU A 1 193 ? 4.668 -25.881 10.987 1.00 50.66 193 LEU A O 1
ATOM 1498 N N . PRO A 1 194 ? 3.304 -25.946 12.721 1.00 52.31 194 PRO A N 1
ATOM 1499 C CA . PRO A 1 194 ? 3.289 -27.374 12.979 1.00 52.31 194 PRO A CA 1
ATOM 1500 C C . PRO A 1 194 ? 2.942 -28.233 11.753 1.00 52.31 194 PRO A C 1
ATOM 1502 O O . PRO A 1 194 ? 1.780 -28.324 11.360 1.00 52.31 194 PRO A O 1
ATOM 1505 N N . GLN A 1 195 ? 3.881 -29.082 11.316 1.00 51.88 195 GLN A N 1
ATOM 1506 C CA . GLN A 1 195 ? 3.508 -30.457 10.960 1.00 51.88 195 GLN A CA 1
ATOM 1507 C C . GLN A 1 195 ? 3.136 -31.198 12.252 1.00 51.88 195 GLN A C 1
ATOM 1509 O O . GLN A 1 195 ? 3.859 -32.070 12.739 1.00 51.88 195 GLN A O 1
ATOM 1514 N N . GLN A 1 196 ? 1.984 -30.842 12.827 1.00 52.84 196 GLN A N 1
ATOM 1515 C CA . GLN A 1 196 ? 1.256 -31.754 13.693 1.00 52.84 196 GLN A CA 1
ATOM 1516 C C . GLN A 1 196 ? 0.932 -32.951 12.809 1.00 52.84 196 GLN A C 1
ATOM 1518 O O . GLN A 1 196 ? -0.006 -32.924 12.012 1.00 52.84 196 GLN A O 1
ATOM 1523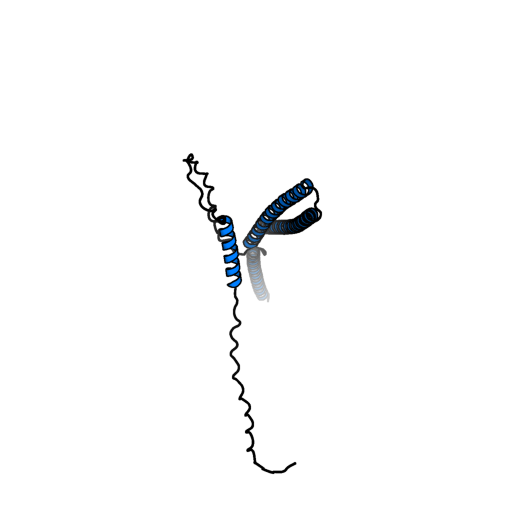 N N . GLN A 1 197 ? 1.762 -33.992 12.896 1.00 55.53 197 GLN A N 1
ATOM 1524 C CA . GLN A 1 197 ? 1.357 -35.299 12.413 1.00 55.53 197 GLN A CA 1
ATOM 1525 C C . GLN A 1 197 ? -0.031 -35.549 13.008 1.00 55.53 197 GLN A C 1
ATOM 1527 O O . GLN A 1 197 ? -0.189 -35.383 14.224 1.00 55.53 197 GLN A O 1
ATOM 1532 N N . PRO A 1 198 ? -1.039 -35.930 12.206 1.00 54.59 198 PRO A N 1
ATOM 1533 C CA . PRO A 1 198 ? -2.273 -36.409 12.797 1.00 54.59 198 PRO A CA 1
ATOM 1534 C C . PRO A 1 198 ? -1.893 -37.517 13.793 1.00 54.59 198 PRO A C 1
ATOM 1536 O O . PRO A 1 198 ? -0.971 -38.295 13.498 1.00 54.59 198 PRO A O 1
ATOM 1539 N N . PRO A 1 199 ? -2.527 -37.588 14.978 1.00 51.56 199 PRO A N 1
ATOM 1540 C CA . PRO A 1 199 ? -2.248 -38.661 15.920 1.00 51.56 199 PRO A CA 1
ATOM 1541 C C . PRO A 1 199 ? -2.336 -39.977 15.152 1.00 51.56 199 PRO A C 1
ATOM 1543 O O . PRO A 1 199 ? -3.306 -40.212 14.428 1.00 51.56 199 PRO A O 1
ATOM 1546 N N . LYS A 1 200 ? -1.274 -40.788 15.228 1.00 53.78 200 LYS A N 1
ATOM 1547 C CA . LYS A 1 200 ? -1.210 -42.076 14.533 1.00 53.78 200 LYS A CA 1
ATOM 1548 C C . LYS A 1 200 ? -2.485 -42.842 14.861 1.00 53.78 200 LYS A C 1
ATOM 1550 O O . LYS A 1 200 ? -2.669 -43.256 16.002 1.00 53.78 200 LYS A O 1
ATOM 1555 N N . ALA A 1 201 ? -3.339 -43.021 13.857 1.00 51.75 201 ALA A N 1
ATOM 1556 C CA . ALA A 1 201 ? -4.471 -43.916 13.956 1.00 51.75 201 ALA A CA 1
ATOM 1557 C C . ALA A 1 201 ? -3.936 -45.293 14.361 1.00 51.75 201 ALA A C 1
ATOM 1559 O O . ALA A 1 201 ? -3.085 -45.879 13.681 1.00 51.75 201 ALA A O 1
ATOM 1560 N N . GLU A 1 202 ? -4.396 -45.770 15.510 1.00 48.69 202 GLU A N 1
ATOM 1561 C CA . GLU A 1 202 ? -4.172 -47.124 15.980 1.00 48.69 202 GLU A CA 1
ATOM 1562 C C . GLU A 1 202 ? -4.663 -48.076 14.879 1.00 48.69 202 GLU A C 1
ATOM 1564 O O . GLU A 1 202 ? -5.823 -48.034 14.465 1.00 48.69 202 GLU A O 1
ATOM 1569 N N . LYS A 1 203 ? -3.747 -48.867 14.307 1.00 52.69 203 LYS A N 1
ATOM 1570 C CA . LYS A 1 203 ? -4.084 -49.829 13.252 1.00 52.69 203 LYS A CA 1
ATOM 1571 C C . LYS A 1 203 ? -5.192 -50.760 13.762 1.00 52.69 203 LYS A C 1
ATOM 1573 O O . LYS A 1 203 ? -4.993 -51.367 14.814 1.00 52.69 203 LYS A O 1
ATOM 1578 N N . PRO A 1 204 ? -6.286 -50.987 13.012 1.00 49.88 204 PRO A N 1
ATOM 1579 C CA . PRO A 1 204 ? -7.155 -52.110 13.317 1.00 49.88 204 PRO A CA 1
ATOM 1580 C C . PRO A 1 204 ? -6.349 -53.405 13.146 1.00 49.88 204 PRO A C 1
ATOM 1582 O O . PRO A 1 204 ? -5.514 -53.523 12.241 1.00 49.88 204 PRO A O 1
ATOM 1585 N N . ALA A 1 205 ? -6.568 -54.361 14.049 1.00 52.12 205 ALA A N 1
ATOM 1586 C CA . ALA A 1 205 ? -5.897 -55.654 14.032 1.00 52.12 205 ALA A CA 1
ATOM 1587 C C . ALA A 1 205 ? -6.019 -56.324 12.644 1.00 52.12 205 ALA A C 1
ATOM 1589 O O . ALA A 1 205 ? -7.100 -56.302 12.048 1.00 52.12 205 ALA A O 1
ATOM 1590 N N . PRO A 1 206 ? -4.940 -56.919 12.102 1.00 48.53 206 PRO A N 1
ATOM 1591 C CA . PRO A 1 206 ? -4.994 -57.567 10.800 1.00 48.53 206 PRO A CA 1
ATOM 1592 C C . PRO A 1 206 ? -5.914 -58.793 10.848 1.00 48.53 206 PRO A C 1
ATOM 1594 O O . PRO A 1 206 ? -5.760 -59.675 11.694 1.00 48.53 206 PRO A O 1
ATOM 1597 N N . ALA A 1 207 ? -6.861 -58.835 9.911 1.00 61.66 207 ALA A N 1
ATOM 1598 C CA . ALA A 1 207 ? -7.744 -59.967 9.662 1.00 61.66 207 ALA A CA 1
ATOM 1599 C C . ALA A 1 207 ? -6.950 -61.257 9.343 1.00 61.66 207 ALA A C 1
ATOM 1601 O O . ALA A 1 207 ? -5.849 -61.181 8.783 1.00 61.66 207 ALA A O 1
ATOM 1602 N N . PRO A 1 208 ? -7.491 -62.446 9.675 1.00 54.97 208 PRO A N 1
ATOM 1603 C CA . PRO A 1 208 ? -6.810 -63.718 9.461 1.00 54.97 208 PRO A CA 1
ATOM 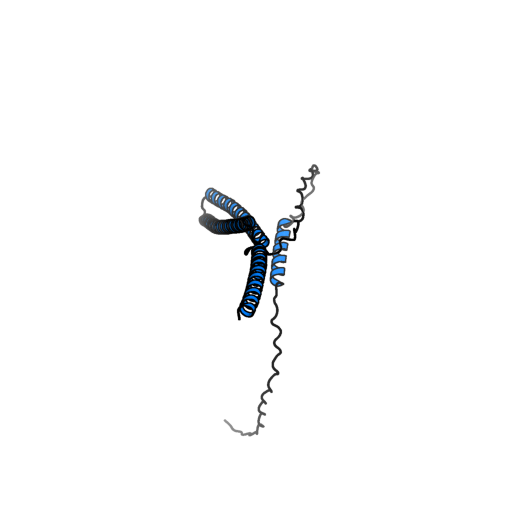1604 C C . PRO A 1 208 ? -6.563 -63.979 7.969 1.00 54.97 208 PRO A C 1
ATOM 1606 O O . PRO A 1 208 ? -7.396 -63.706 7.106 1.00 54.97 208 PRO A O 1
ATOM 1609 N N . LYS A 1 209 ? -5.368 -64.494 7.681 1.00 56.31 209 LYS A N 1
ATOM 1610 C CA . LYS A 1 209 ? -4.827 -64.744 6.340 1.00 56.31 209 LYS A CA 1
ATOM 1611 C C . LYS A 1 209 ? -5.596 -65.887 5.650 1.00 56.31 209 LYS A C 1
ATOM 1613 O O . LYS A 1 209 ? -5.857 -66.888 6.313 1.00 56.31 209 LYS A O 1
ATOM 1618 N N . PRO A 1 210 ? -5.903 -65.802 4.343 1.00 51.94 210 PRO A N 1
ATOM 1619 C CA . PRO A 1 210 ? -6.509 -66.919 3.626 1.00 51.94 210 PRO A CA 1
ATOM 1620 C C . PRO A 1 210 ? -5.496 -68.062 3.449 1.00 51.94 210 PRO A C 1
ATOM 1622 O O . PRO A 1 210 ? -4.348 -67.835 3.055 1.00 51.94 210 PRO A O 1
ATOM 1625 N N . GLU A 1 211 ? -5.926 -69.286 3.761 1.00 51.34 211 GLU A N 1
ATOM 1626 C CA . GLU A 1 211 ? -5.169 -70.519 3.539 1.00 51.34 211 GLU A CA 1
ATOM 1627 C C . GLU A 1 211 ? -4.878 -70.710 2.043 1.00 51.34 211 GLU A C 1
ATOM 1629 O O . GLU A 1 211 ? -5.770 -70.630 1.196 1.00 51.34 211 GLU A O 1
ATOM 1634 N N . GLN A 1 212 ? -3.610 -70.961 1.709 1.00 57.25 212 GLN A N 1
ATOM 1635 C CA . GLN A 1 212 ? -3.223 -71.384 0.365 1.00 57.25 212 GLN A CA 1
ATOM 1636 C C . GLN A 1 212 ? -3.701 -72.822 0.116 1.00 57.25 212 GLN A C 1
ATOM 1638 O O . GLN A 1 212 ? -3.545 -73.670 0.998 1.00 57.25 212 GLN A O 1
ATOM 1643 N N . PRO A 1 213 ? -4.220 -73.142 -1.083 1.00 52.91 213 PRO A N 1
ATOM 1644 C CA . PRO A 1 213 ? -4.584 -74.508 -1.412 1.00 52.91 213 PRO A CA 1
ATOM 1645 C C . PRO A 1 213 ? -3.328 -75.374 -1.558 1.00 52.91 213 PRO A C 1
ATOM 1647 O O . PRO A 1 213 ? -2.348 -74.998 -2.205 1.00 52.91 213 PRO A O 1
ATOM 1650 N N . VAL A 1 214 ? -3.378 -76.559 -0.955 1.00 54.12 214 VAL A N 1
ATOM 1651 C CA . VAL A 1 214 ? -2.326 -77.580 -1.017 1.00 54.12 214 VAL A CA 1
ATOM 1652 C C . VAL A 1 214 ? -2.210 -78.103 -2.459 1.00 54.12 214 VAL A C 1
ATOM 1654 O O . VAL A 1 214 ? -3.230 -78.492 -3.034 1.00 54.12 214 VAL A O 1
ATOM 1657 N N . PRO A 1 215 ? -1.017 -78.152 -3.082 1.00 52.47 215 PRO A N 1
ATOM 1658 C CA . PRO A 1 215 ? -0.883 -78.736 -4.411 1.00 52.47 215 PRO A CA 1
ATOM 1659 C C . PRO A 1 215 ? -1.034 -80.264 -4.352 1.00 52.47 215 PRO A C 1
ATOM 1661 O O . PRO A 1 215 ? -0.359 -80.949 -3.582 1.00 52.47 215 PRO A O 1
ATOM 1664 N N . ALA A 1 216 ? -1.930 -80.787 -5.191 1.00 60.25 216 ALA A N 1
ATOM 1665 C CA . ALA A 1 216 ? -2.217 -82.210 -5.355 1.00 60.25 216 ALA A CA 1
ATOM 1666 C C . ALA A 1 216 ? -0.978 -83.017 -5.810 1.00 60.25 216 ALA A C 1
ATOM 1668 O O . ALA A 1 216 ? -0.130 -82.494 -6.543 1.00 60.25 216 ALA A O 1
ATOM 1669 N N . PRO A 1 217 ? -0.863 -84.304 -5.422 1.00 52.06 217 PRO A N 1
ATOM 1670 C CA . PRO A 1 217 ? 0.287 -85.127 -5.769 1.00 52.06 217 PRO A CA 1
ATOM 1671 C C . PRO A 1 217 ? 0.283 -85.461 -7.266 1.00 52.06 217 PRO A C 1
ATOM 1673 O O . PRO A 1 217 ? -0.713 -85.928 -7.816 1.00 52.06 217 PRO A O 1
ATOM 1676 N N . LYS A 1 218 ? 1.424 -85.242 -7.928 1.00 55.44 218 LYS A N 1
ATOM 1677 C CA . LYS A 1 218 ? 1.634 -85.634 -9.327 1.00 55.44 218 LYS A CA 1
ATOM 1678 C C . LYS A 1 218 ? 1.683 -87.157 -9.430 1.00 55.44 218 LYS A C 1
ATOM 1680 O O . LYS A 1 218 ? 2.687 -87.778 -9.089 1.00 55.44 218 LYS A O 1
ATOM 1685 N N . THR A 1 219 ? 0.606 -87.752 -9.927 1.00 60.25 219 THR A N 1
ATOM 1686 C CA . THR A 1 219 ? 0.592 -89.125 -10.429 1.00 60.25 219 THR A CA 1
ATOM 1687 C C . THR A 1 219 ? 1.356 -89.180 -11.751 1.00 60.25 219 THR A C 1
ATOM 1689 O O . THR A 1 219 ? 1.046 -88.473 -12.707 1.00 60.25 219 THR A O 1
ATOM 1692 N N . GLY A 1 220 ? 2.408 -89.998 -11.787 1.00 54.78 220 GLY A N 1
ATOM 1693 C CA . GLY A 1 220 ? 3.181 -90.259 -12.993 1.00 54.78 220 GLY A CA 1
ATOM 1694 C C . GLY A 1 220 ? 2.458 -91.210 -13.940 1.00 54.78 220 GLY A C 1
ATOM 1695 O O . GLY A 1 220 ? 1.897 -92.204 -13.494 1.00 54.78 220 GLY A O 1
ATOM 1696 N N . TRP A 1 221 ? 2.548 -90.934 -15.241 1.00 49.06 221 TRP A N 1
ATOM 1697 C CA . TRP A 1 221 ? 2.344 -91.911 -16.307 1.00 49.06 221 TRP A CA 1
ATOM 1698 C C . TRP A 1 221 ? 3.408 -91.685 -17.387 1.00 49.06 221 TRP A C 1
ATOM 1700 O O . TRP A 1 221 ? 3.471 -90.634 -18.018 1.00 49.06 221 TRP A O 1
ATOM 1710 N N . LYS A 1 222 ? 4.279 -92.685 -17.547 1.00 63.09 222 LYS A N 1
ATOM 1711 C CA . LYS A 1 222 ? 5.103 -92.915 -18.738 1.00 63.09 222 LYS A CA 1
ATOM 1712 C C . LYS A 1 222 ? 4.210 -93.517 -19.828 1.00 63.09 222 LYS A C 1
ATOM 1714 O O . LYS A 1 222 ? 3.559 -94.508 -19.524 1.00 63.09 222 LYS A O 1
ATOM 1719 N N . GLN A 1 223 ? 4.287 -93.007 -21.056 1.00 54.22 223 GLN A N 1
ATOM 1720 C CA . GLN A 1 223 ? 4.322 -93.749 -22.336 1.00 54.22 223 GLN A CA 1
ATOM 1721 C C . GLN A 1 223 ? 4.954 -92.786 -23.361 1.00 54.22 223 GLN A C 1
ATOM 1723 O O . GLN A 1 223 ? 4.581 -91.619 -23.389 1.00 54.22 223 GLN A O 1
ATOM 1728 N N . GLU A 1 224 ? 6.107 -93.064 -23.972 1.00 56.59 224 GLU A N 1
ATOM 1729 C CA . GLU A 1 224 ? 6.431 -94.102 -24.970 1.00 56.59 224 GLU A CA 1
ATOM 1730 C C . GLU A 1 224 ? 5.783 -93.838 -26.347 1.00 56.59 224 GLU A C 1
ATOM 1732 O O . GLU A 1 224 ? 4.569 -93.694 -26.441 1.00 56.59 224 GLU A O 1
ATOM 1737 N N . ASN A 1 225 ? 6.642 -93.860 -27.380 1.00 48.38 225 ASN A N 1
ATOM 1738 C CA . ASN A 1 225 ? 6.403 -93.843 -28.835 1.00 48.38 225 ASN A CA 1
ATOM 1739 C C . ASN A 1 225 ? 6.088 -92.468 -29.458 1.00 48.38 225 ASN A C 1
ATOM 1741 O O . ASN A 1 225 ? 5.261 -91.724 -28.956 1.00 48.38 225 ASN A O 1
ATOM 1745 N N . GLY A 1 226 ? 6.697 -92.041 -30.565 1.00 54.50 226 GLY A N 1
ATOM 1746 C CA . GLY A 1 226 ? 7.577 -92.694 -31.535 1.00 54.50 226 GLY A CA 1
ATOM 1747 C C . GLY A 1 226 ? 7.432 -91.978 -32.890 1.00 54.50 226 GLY A C 1
ATOM 1748 O O . GLY A 1 226 ? 6.377 -91.399 -33.141 1.00 54.50 226 GLY A O 1
ATOM 1749 N N . MET A 1 227 ? 8.463 -92.115 -33.737 1.00 40.31 227 MET A N 1
ATOM 1750 C CA . MET A 1 227 ? 8.653 -91.596 -35.114 1.00 40.31 227 MET A CA 1
ATOM 1751 C C . MET A 1 227 ? 9.291 -90.213 -35.257 1.00 40.31 227 MET A C 1
ATOM 1753 O O . MET A 1 227 ? 8.706 -89.209 -34.804 1.00 40.31 227 MET A O 1
#

Secondary structure (DSSP, 8-state):
-HHHHHHHHHHHHHHHHHHHHHHHHHHHHHHHHHHH--S----HHHHHHHHHHHHHHHHHHHHHHHHHHHHHHHHHHHHHHHHHHHHHHHTT--HHHHHHHHHHHHHHHHHHHHHHHHHHHHHHHHHHHHHHTSS-------PPPPPP-PPPPPPPPP-----PPPPPPPPPPHHHHHHHHHHHHHHHHHHHS---PPP-PPPPPPPPPPPPPPPPP----------

Organism: Streptococcus pneumoniae (NCBI:txid1313)

Foldseek 3Di:
DVVVVVVVVVVVVVVVVVVVVVVVVVVVVVVVVVVVPPVDPQDVVNVVVVVVLVVVLVVLVVLLVVLVVVLVVLVVVLVVLVVVLVVCVVVVPDVVVNVVSVVVSVVSVVVNVVSVVVSVVSVVVSVVSVVCPDPDPDDPPPDDDDPDDDDDDDDDDDDDDDDDDDDDDDDDDPVVVVVVVVVVVVVVVVPVPDPPPPPPDDDDDDDDDDDDDDDDDDDDDDDDDDD